Protein AF-A0A3D5K195-F1 (afdb_monomer_lite)

Secondary structure (DSSP, 8-state):
--SSSHHHHSTTHHHHHTSSTT-S----SSPPHHHHHHHHHHHHHHHTTT-HHHHHH-HHHHHHHHHHH--S-TTS--HHHHHHHHHHHHHHHHHHHHHHHHHHHHHHHHHHHHHHHHHHHHHHHHHHHHHHHHHHHHHHHHHHHHHHHHHHHHHHHHHHHHHHHHHHHHHHHHHHHHHHHHHHHHHHHHHHHHHHHHHHHHHHHHHHHHHHHH--HHHHHHHHHHHHHHHHHTT-

Radius of gyration: 77.36 Å; chains: 1; bounding box: 172×40×182 Å

pLDDT: mean 82.25, std 16.84, range [42.03, 98.12]

Foldseek 3Di:
DPPPPVVVVVVVVVVVVVVVPPPDPPPPVDQQLVNQLVVLLVVLCVVVVNDSVVSVVDPVSVVSSVVSVDDPDPPDDDVVCCVVVVVVVVVVVCVCVVPVVVVVVVVVVVVVVVVVVVVVVVVVVVVVVVVVVVVVVVVVVVVVVVVVVVVVVVVVVVVVVVVVVVVVVVVVVVVVVVVVVVVVVVVVVVVVVVVVVVVVVVVVVVVVVVVVVPPDPVVVVVVVVVVVVVVVVVVD

Structure (mmCIF, N/CA/C/O backbone):
data_AF-A0A3D5K195-F1
#
_entry.id   AF-A0A3D5K195-F1
#
loop_
_atom_site.group_PDB
_atom_site.id
_atom_site.type_symbol
_atom_site.label_atom_id
_atom_site.label_alt_id
_atom_site.label_comp_id
_atom_site.label_asym_id
_atom_site.label_entity_id
_atom_site.label_seq_id
_atom_site.pdbx_PDB_ins_code
_atom_site.Cartn_x
_atom_site.Cartn_y
_atom_site.Cartn_z
_atom_site.occupancy
_atom_site.B_iso_or_equiv
_atom_site.auth_seq_id
_atom_site.auth_comp_id
_atom_site.auth_asym_id
_atom_site.auth_atom_id
_atom_site.pdbx_PDB_model_num
ATOM 1 N N . MET A 1 1 ? 12.020 -25.314 -48.835 1.00 49.12 1 MET A N 1
ATOM 2 C CA . MET A 1 1 ? 12.845 -24.169 -48.367 1.00 49.12 1 MET A CA 1
ATOM 3 C C . MET A 1 1 ? 14.357 -24.435 -48.530 1.00 49.12 1 MET A C 1
ATOM 5 O O . MET A 1 1 ? 15.117 -24.244 -47.591 1.00 49.12 1 MET A O 1
ATOM 9 N N . ASN A 1 2 ? 14.835 -24.823 -49.726 1.00 52.31 2 ASN A N 1
ATOM 10 C CA . ASN A 1 2 ? 16.196 -25.379 -49.904 1.00 52.31 2 ASN A CA 1
ATOM 11 C C . ASN A 1 2 ? 17.255 -24.455 -50.554 1.00 52.31 2 ASN A C 1
ATOM 13 O O . ASN A 1 2 ? 18.342 -24.921 -50.871 1.00 52.31 2 ASN A O 1
ATOM 17 N N . ASN A 1 3 ? 17.010 -23.147 -50.704 1.00 55.41 3 ASN A N 1
ATOM 18 C CA . ASN A 1 3 ? 17.873 -22.267 -51.522 1.00 55.41 3 ASN A CA 1
ATOM 19 C C . ASN A 1 3 ? 18.793 -21.286 -50.764 1.00 55.41 3 ASN A C 1
ATOM 21 O O . ASN A 1 3 ? 19.388 -20.407 -51.385 1.00 55.41 3 ASN A O 1
ATOM 25 N N . ARG A 1 4 ? 18.949 -21.404 -49.436 1.00 58.66 4 ARG A N 1
ATOM 26 C CA . ARG A 1 4 ? 19.887 -20.546 -48.670 1.00 58.66 4 ARG A CA 1
ATOM 27 C C . ARG A 1 4 ? 21.258 -21.177 -48.400 1.00 58.66 4 ARG A C 1
ATOM 29 O O . ARG A 1 4 ? 22.210 -20.435 -48.191 1.00 58.66 4 ARG A O 1
ATOM 36 N N . ARG A 1 5 ? 21.394 -22.508 -48.458 1.00 55.69 5 ARG A N 1
ATOM 37 C CA . ARG A 1 5 ? 22.678 -23.195 -48.198 1.00 55.69 5 ARG A CA 1
ATOM 38 C C . ARG A 1 5 ? 23.622 -23.218 -49.406 1.00 55.69 5 ARG A C 1
ATOM 40 O O . ARG A 1 5 ? 24.830 -23.147 -49.224 1.00 55.69 5 ARG A O 1
ATOM 47 N N . THR A 1 6 ? 23.101 -23.205 -50.632 1.00 54.25 6 THR A N 1
ATOM 48 C CA . THR A 1 6 ? 23.921 -23.219 -51.860 1.00 54.25 6 THR A CA 1
ATOM 49 C C . THR A 1 6 ? 24.593 -21.877 -52.165 1.00 54.25 6 THR A C 1
ATOM 51 O O . THR A 1 6 ? 25.636 -21.854 -52.804 1.00 54.25 6 THR A O 1
ATOM 54 N N . ARG A 1 7 ? 24.081 -20.754 -51.643 1.00 53.03 7 ARG A N 1
ATOM 55 C CA . ARG A 1 7 ? 24.713 -19.427 -51.799 1.00 53.03 7 ARG A CA 1
ATOM 56 C C . ARG A 1 7 ? 25.878 -19.162 -50.838 1.00 53.03 7 ARG A C 1
ATOM 58 O O . ARG A 1 7 ? 26.667 -18.263 -51.100 1.00 53.03 7 ARG A O 1
ATOM 65 N N . LEU A 1 8 ? 26.010 -19.943 -49.764 1.00 53.31 8 LEU A N 1
ATOM 66 C CA . LEU A 1 8 ? 27.098 -19.811 -48.784 1.00 53.31 8 LEU A CA 1
ATOM 67 C C . LEU A 1 8 ? 28.343 -20.644 -49.137 1.00 53.31 8 LEU A C 1
ATOM 69 O O . LEU A 1 8 ? 29.420 -20.337 -48.642 1.00 53.31 8 LEU A O 1
ATOM 73 N N . LEU A 1 9 ? 28.223 -21.642 -50.022 1.00 52.22 9 LEU A N 1
ATOM 74 C CA . LEU A 1 9 ? 29.345 -22.500 -50.439 1.00 52.22 9 LEU A CA 1
ATOM 75 C C . LEU A 1 9 ? 30.030 -22.070 -51.746 1.00 52.22 9 LEU A C 1
ATOM 77 O O . LEU A 1 9 ? 31.145 -22.501 -52.009 1.00 52.22 9 LEU A O 1
ATOM 81 N N . VAL A 1 10 ? 29.412 -21.199 -52.551 1.00 52.81 10 VAL A N 1
ATOM 82 C CA . VAL A 1 10 ? 29.997 -20.735 -53.830 1.00 52.81 10 VAL A CA 1
ATOM 83 C C . VAL A 1 10 ? 30.892 -19.497 -53.645 1.00 52.81 10 VAL A C 1
ATOM 85 O O . VAL A 1 10 ? 31.771 -19.234 -54.461 1.00 52.81 10 VAL A O 1
ATOM 88 N N . ALA A 1 11 ? 30.730 -18.765 -52.539 1.00 52.53 11 ALA A N 1
ATOM 89 C CA . ALA A 1 11 ? 31.498 -17.554 -52.250 1.00 52.53 11 ALA A CA 1
ATOM 90 C C . ALA A 1 11 ? 33.007 -17.771 -51.965 1.00 52.53 11 ALA A C 1
ATOM 92 O O . ALA A 1 11 ? 33.788 -16.944 -52.432 1.00 52.53 11 ALA A O 1
ATOM 93 N N . PRO A 1 12 ? 33.474 -18.841 -51.279 1.00 50.84 12 PRO A N 1
ATOM 94 C CA . PRO A 1 12 ? 34.913 -19.053 -51.093 1.00 50.84 12 PRO A CA 1
ATOM 95 C C . PRO A 1 12 ? 35.592 -19.691 -52.318 1.00 50.84 12 PRO A C 1
ATOM 97 O O . PRO A 1 12 ? 36.802 -19.555 -52.477 1.00 50.84 12 PRO A O 1
ATOM 100 N N . LEU A 1 13 ? 34.838 -20.345 -53.215 1.00 50.09 13 LEU A N 1
ATOM 101 C CA . LEU A 1 13 ? 35.406 -21.023 -54.389 1.00 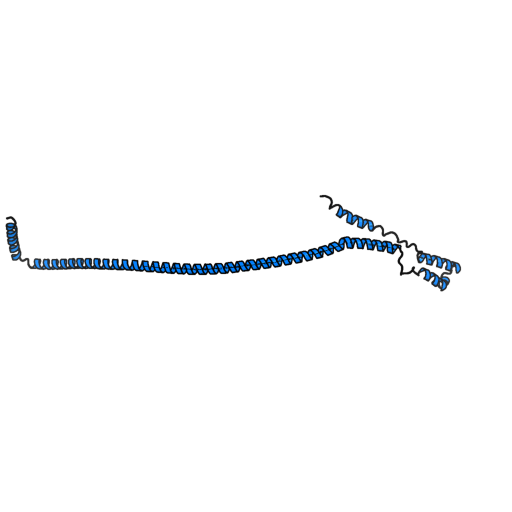50.09 13 LEU A CA 1
ATOM 102 C C . LEU A 1 13 ? 35.858 -20.028 -55.476 1.00 50.09 13 LEU A C 1
ATOM 104 O O . LEU A 1 13 ? 36.875 -20.243 -56.126 1.00 50.09 13 LEU A O 1
ATOM 108 N N . PHE A 1 14 ? 35.149 -18.905 -55.630 1.00 54.16 14 PHE A N 1
ATOM 109 C CA . PHE A 1 14 ? 35.529 -17.839 -56.568 1.00 54.16 14 PHE A CA 1
ATOM 110 C C . PHE A 1 14 ? 36.685 -16.958 -56.063 1.00 54.16 14 PHE A C 1
ATOM 112 O O . PHE A 1 14 ? 37.349 -16.312 -56.867 1.00 54.16 14 PHE A O 1
ATOM 119 N N . ALA A 1 15 ? 36.962 -16.958 -54.755 1.00 50.44 15 ALA A N 1
ATOM 120 C CA . ALA A 1 15 ? 38.092 -16.228 -54.178 1.00 50.44 15 ALA A CA 1
ATOM 121 C C . ALA A 1 15 ? 39.425 -16.997 -54.294 1.00 50.44 15 ALA A C 1
ATOM 123 O O . ALA A 1 15 ? 40.475 -16.374 -54.401 1.00 50.44 15 ALA A O 1
ATOM 124 N N . LEU A 1 16 ? 39.394 -18.337 -54.336 1.00 48.75 16 LEU A N 1
ATOM 125 C CA . LEU A 1 16 ? 40.594 -19.171 -54.515 1.00 48.75 16 LEU A CA 1
ATOM 126 C C . LEU A 1 16 ? 41.007 -19.351 -55.986 1.00 48.75 16 LEU A C 1
ATOM 128 O O . LEU A 1 16 ? 42.188 -19.532 -56.265 1.00 48.75 16 LEU A O 1
ATOM 132 N N . LEU A 1 17 ? 40.074 -19.240 -56.937 1.00 52.19 17 LEU A N 1
ATOM 133 C CA . LEU A 1 17 ? 40.371 -19.346 -58.376 1.00 52.19 17 LEU A CA 1
ATOM 134 C C . LEU A 1 17 ? 40.912 -18.040 -58.989 1.00 52.19 17 LEU A C 1
ATOM 136 O O . LEU A 1 17 ? 41.552 -18.076 -60.035 1.00 52.19 17 LEU A O 1
ATOM 140 N N . GLY A 1 18 ? 40.718 -16.898 -58.320 1.00 47.81 18 GLY A N 1
ATOM 141 C CA . GLY A 1 18 ? 41.290 -15.607 -58.725 1.00 47.81 18 GLY A CA 1
ATOM 142 C C . GLY A 1 18 ? 42.747 -15.389 -58.297 1.00 47.81 18 GLY A C 1
ATOM 143 O O . GLY A 1 18 ? 43.379 -14.457 -58.781 1.00 47.81 18 GLY A O 1
ATOM 144 N N . PHE A 1 19 ? 43.297 -16.238 -57.419 1.00 48.84 19 PHE A N 1
ATOM 145 C CA . PHE A 1 19 ? 44.651 -16.068 -56.870 1.00 48.84 19 PHE A CA 1
ATOM 146 C C . PHE A 1 19 ? 45.739 -16.848 -57.637 1.00 48.84 19 PHE A C 1
ATOM 148 O O . PHE A 1 19 ? 46.922 -16.692 -57.362 1.00 48.84 19 PHE A O 1
ATOM 155 N N . VAL A 1 20 ? 45.367 -17.665 -58.631 1.00 48.16 20 VAL A N 1
ATOM 156 C CA . VAL A 1 20 ? 46.323 -18.467 -59.431 1.00 48.16 20 VAL A CA 1
ATOM 157 C C . VAL A 1 20 ? 46.732 -17.765 -60.741 1.00 48.16 20 VAL A C 1
ATOM 159 O O . VAL A 1 20 ? 47.631 -18.222 -61.436 1.00 48.16 20 VAL A O 1
ATOM 162 N N . ALA A 1 21 ? 46.156 -16.601 -61.056 1.00 46.25 21 ALA A N 1
ATOM 163 C CA . ALA A 1 21 ? 46.472 -15.842 -62.272 1.00 46.25 21 ALA A CA 1
ATOM 164 C C . ALA A 1 21 ? 47.442 -14.658 -62.059 1.00 46.25 21 ALA A C 1
ATOM 166 O O . ALA A 1 21 ? 47.511 -13.777 -62.910 1.00 46.25 21 ALA A O 1
ATOM 167 N N . PHE A 1 22 ? 48.199 -14.625 -60.952 1.00 48.19 22 PHE A N 1
ATOM 168 C CA . PHE A 1 22 ? 49.243 -13.608 -60.709 1.00 48.19 22 PHE A CA 1
ATOM 169 C C . PHE A 1 22 ? 50.669 -14.192 -60.617 1.00 48.19 22 PHE A C 1
ATOM 171 O O . PHE A 1 22 ? 51.595 -13.536 -60.161 1.00 48.19 22 PHE A O 1
ATOM 178 N N . ALA A 1 23 ? 50.874 -15.425 -61.087 1.00 45.00 23 ALA A N 1
ATOM 179 C CA . ALA A 1 23 ? 52.208 -16.007 -61.271 1.00 45.00 23 ALA A CA 1
ATOM 180 C C . ALA A 1 23 ? 52.550 -16.184 -62.762 1.00 45.00 23 ALA A C 1
ATOM 182 O O . ALA A 1 23 ? 53.152 -17.176 -63.160 1.00 45.00 23 ALA A O 1
ATOM 183 N N . GLY A 1 24 ? 52.133 -15.232 -63.599 1.00 47.97 24 GLY A N 1
ATOM 184 C CA . GLY A 1 24 ? 52.801 -14.990 -64.875 1.00 47.97 24 GLY A CA 1
ATOM 185 C C . GLY A 1 24 ? 53.891 -13.952 -64.626 1.00 47.97 24 GLY A C 1
ATOM 186 O O . GLY A 1 24 ? 53.609 -12.992 -63.904 1.00 47.97 24 GLY A O 1
ATOM 187 N N . PRO A 1 25 ? 55.118 -14.105 -65.159 1.00 42.03 25 PRO A N 1
ATOM 188 C CA . PRO A 1 25 ? 56.052 -12.994 -65.138 1.00 42.03 25 PRO A CA 1
ATOM 189 C C . PRO A 1 25 ? 55.331 -11.823 -65.801 1.00 42.03 25 PRO A C 1
ATOM 191 O O . PRO A 1 25 ? 54.821 -11.958 -66.915 1.00 42.03 25 PRO A O 1
ATOM 194 N N . ALA A 1 26 ? 55.236 -10.698 -65.098 1.00 45.34 26 ALA A N 1
ATOM 195 C CA . ALA A 1 26 ? 54.981 -9.431 -65.747 1.00 45.34 26 ALA A CA 1
ATOM 196 C C . ALA A 1 26 ? 56.179 -9.204 -66.674 1.00 45.34 26 ALA A C 1
ATOM 198 O O . ALA A 1 26 ? 57.188 -8.626 -66.283 1.00 45.34 26 ALA A O 1
ATOM 199 N N . SER A 1 27 ? 56.123 -9.770 -67.878 1.00 43.38 27 SER A N 1
ATOM 200 C CA . SER A 1 27 ? 57.006 -9.395 -68.962 1.00 43.38 27 SER A CA 1
ATOM 201 C C . SER A 1 27 ? 56.564 -7.995 -69.355 1.00 43.38 27 SER A C 1
ATOM 203 O O . SER A 1 27 ? 55.705 -7.822 -70.220 1.00 43.38 27 SER A O 1
ATOM 205 N N . ALA A 1 28 ? 57.091 -7.006 -68.636 1.00 42.34 28 ALA A N 1
ATOM 206 C CA . ALA A 1 28 ? 57.185 -5.651 -69.130 1.00 42.34 28 ALA A CA 1
ATOM 207 C C . ALA A 1 28 ? 57.848 -5.760 -70.505 1.00 42.34 28 ALA A C 1
ATOM 209 O O . ALA A 1 28 ? 58.968 -6.250 -70.625 1.00 42.34 28 ALA A O 1
ATOM 210 N N . SER A 1 29 ? 57.119 -5.407 -71.558 1.00 44.88 29 SER A N 1
ATOM 211 C CA . SER A 1 29 ? 57.566 -5.511 -72.949 1.00 44.88 29 SER A CA 1
ATOM 212 C C . SER A 1 29 ? 58.551 -4.398 -73.332 1.00 44.88 29 SER A C 1
ATOM 214 O O . SER A 1 29 ? 58.580 -3.981 -74.485 1.00 44.88 29 SER A O 1
ATOM 216 N N . GLY A 1 30 ? 59.308 -3.882 -72.364 1.00 55.97 30 GLY A N 1
ATOM 217 C CA . GLY A 1 30 ? 60.434 -2.987 -72.592 1.00 55.97 30 GLY A CA 1
ATOM 218 C C . GLY A 1 30 ? 61.722 -3.799 -72.590 1.00 55.97 30 GLY A C 1
ATOM 219 O O . GLY A 1 30 ? 61.846 -4.754 -71.820 1.00 55.97 30 GLY A O 1
ATOM 220 N N . GLU A 1 31 ? 62.669 -3.447 -73.457 1.00 58.16 31 GLU A N 1
ATOM 221 C CA . GLU A 1 31 ? 64.026 -3.985 -73.387 1.00 58.16 31 GLU A CA 1
ATOM 222 C C . GLU A 1 31 ? 64.535 -3.833 -71.952 1.00 58.16 31 GLU A C 1
ATOM 224 O O . GLU A 1 31 ? 64.540 -2.742 -71.385 1.00 58.16 31 GLU A O 1
ATOM 229 N N . SER A 1 32 ? 64.881 -4.953 -71.315 1.00 64.44 32 SER A N 1
ATOM 230 C CA . SER A 1 32 ? 65.413 -4.911 -69.958 1.00 64.44 32 SER A CA 1
ATOM 231 C C . SER A 1 32 ? 66.696 -4.079 -69.952 1.00 64.44 32 SER A C 1
ATOM 233 O O . SER A 1 32 ? 67.495 -4.159 -70.884 1.00 64.44 32 SER A O 1
ATOM 235 N N . VAL A 1 33 ? 66.938 -3.327 -68.880 1.00 68.25 33 VAL A N 1
ATOM 236 C CA . VAL A 1 33 ? 68.176 -2.542 -68.721 1.00 68.25 33 VAL A CA 1
ATOM 237 C C . VAL A 1 33 ? 69.421 -3.411 -68.968 1.00 68.25 33 VAL A C 1
ATOM 239 O O . VAL A 1 33 ? 70.381 -2.974 -69.595 1.00 68.25 33 VAL A O 1
ATOM 242 N N . GLY A 1 34 ? 69.359 -4.689 -68.571 1.00 71.94 34 GLY A N 1
ATOM 243 C CA . GLY A 1 34 ? 70.412 -5.671 -68.827 1.00 71.94 34 GLY A CA 1
ATOM 244 C C . GLY A 1 34 ? 70.614 -6.030 -70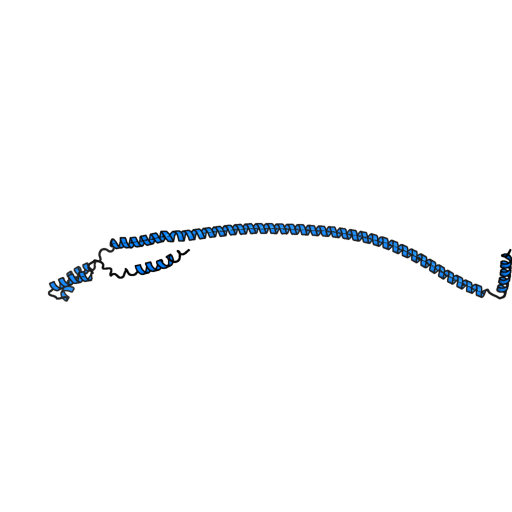.304 1.00 71.94 34 GLY A C 1
ATOM 245 O O . GLY A 1 34 ? 71.756 -6.217 -70.713 1.00 71.94 34 GLY A O 1
ATOM 246 N N . SER A 1 35 ? 69.552 -6.099 -71.118 1.00 75.19 35 SER A N 1
ATOM 247 C CA . SER A 1 35 ? 69.688 -6.334 -72.566 1.00 75.19 35 SER A CA 1
ATOM 248 C C . SER A 1 35 ? 70.206 -5.102 -73.312 1.00 75.19 35 SER A C 1
ATOM 250 O O . SER A 1 35 ? 71.024 -5.264 -74.211 1.00 75.19 35 SER A O 1
ATOM 252 N N . CYS A 1 36 ? 69.798 -3.893 -72.905 1.00 77.19 36 CYS A N 1
ATOM 253 C CA . CYS A 1 36 ? 70.311 -2.627 -73.454 1.00 77.19 36 CYS A CA 1
ATOM 254 C C . CYS A 1 36 ? 71.816 -2.468 -73.171 1.00 77.19 36 CYS A C 1
ATOM 256 O O . CYS A 1 36 ? 72.606 -2.258 -74.089 1.00 77.19 36 CYS A O 1
ATOM 258 N N . MET A 1 37 ? 72.235 -2.688 -71.917 1.00 77.38 37 MET A N 1
ATOM 259 C CA . MET A 1 37 ? 73.650 -2.660 -71.535 1.00 77.38 37 MET A CA 1
ATOM 260 C C . MET A 1 37 ? 74.489 -3.680 -72.297 1.00 77.38 37 MET A C 1
ATOM 262 O O . MET A 1 37 ? 75.561 -3.338 -72.777 1.00 77.38 37 MET A O 1
ATOM 266 N N . ALA A 1 38 ? 74.027 -4.931 -72.384 1.00 79.12 38 ALA A N 1
ATOM 267 C CA . ALA A 1 38 ? 74.800 -5.993 -73.017 1.00 79.12 38 ALA A CA 1
ATOM 268 C C . ALA A 1 38 ? 75.083 -5.694 -74.495 1.00 79.12 38 ALA A C 1
ATOM 270 O O . ALA A 1 38 ? 76.195 -5.938 -74.945 1.00 79.12 38 ALA A O 1
ATOM 271 N N . HIS A 1 39 ? 74.114 -5.125 -75.221 1.00 80.00 39 HIS A N 1
ATOM 272 C CA . HIS A 1 39 ? 74.290 -4.757 -76.626 1.00 80.00 39 HIS A CA 1
ATOM 273 C C . HIS A 1 39 ? 75.333 -3.644 -76.803 1.00 80.00 39 HIS A C 1
ATOM 275 O O . HIS A 1 39 ? 76.238 -3.768 -77.623 1.00 80.00 39 HIS A O 1
ATOM 281 N N . HIS A 1 40 ? 75.248 -2.577 -76.004 1.00 78.19 40 HIS A N 1
ATOM 282 C CA . HIS A 1 40 ? 76.182 -1.453 -76.108 1.00 78.19 40 HIS A CA 1
ATOM 283 C C . HIS A 1 40 ? 77.592 -1.784 -75.602 1.00 78.19 40 HIS A C 1
ATOM 285 O O . HIS A 1 40 ? 78.570 -1.276 -76.146 1.00 78.19 40 HIS A O 1
ATOM 291 N N . LEU A 1 41 ? 77.717 -2.653 -74.592 1.00 78.88 41 LEU A N 1
ATOM 292 C CA . LEU A 1 41 ? 79.024 -3.093 -74.103 1.00 78.88 41 LEU A CA 1
ATOM 293 C C . LEU A 1 41 ? 79.730 -4.005 -75.117 1.00 78.88 41 LEU A C 1
ATOM 295 O O . LEU A 1 41 ? 80.936 -3.879 -75.292 1.00 78.88 41 LEU A O 1
ATOM 299 N N . ASP A 1 42 ? 78.997 -4.910 -75.772 1.00 80.38 42 ASP A N 1
ATOM 300 C CA . ASP A 1 42 ? 79.546 -5.825 -76.784 1.00 80.38 42 ASP A CA 1
ATOM 301 C C . ASP A 1 42 ? 80.096 -5.045 -77.989 1.00 80.38 42 ASP A C 1
ATOM 303 O O . ASP A 1 42 ? 81.245 -5.237 -78.385 1.00 80.38 42 ASP A O 1
ATOM 307 N N . GLU A 1 43 ? 79.332 -4.062 -78.478 1.00 79.12 43 GLU A N 1
ATOM 308 C CA . GLU A 1 43 ? 79.744 -3.173 -79.571 1.00 79.12 43 GLU A CA 1
ATOM 309 C C . GLU A 1 43 ? 80.977 -2.323 -79.201 1.00 79.12 43 GLU A C 1
ATOM 311 O O . GLU A 1 43 ? 81.909 -2.180 -79.998 1.00 79.12 43 GLU A O 1
ATOM 316 N N . ALA A 1 44 ? 81.037 -1.805 -77.969 1.00 74.25 44 ALA A N 1
ATOM 317 C CA . ALA A 1 44 ? 82.175 -1.020 -77.492 1.00 74.25 44 ALA A CA 1
ATOM 318 C C . ALA A 1 44 ? 83.451 -1.868 -77.301 1.00 74.25 44 ALA A C 1
ATOM 320 O O . ALA A 1 44 ? 84.558 -1.407 -77.589 1.00 74.25 44 ALA A O 1
ATOM 321 N N . VAL A 1 45 ? 83.311 -3.119 -76.852 1.00 76.50 45 VAL A N 1
ATOM 322 C CA . VAL A 1 45 ? 84.432 -4.058 -76.675 1.00 76.50 45 VAL A CA 1
ATOM 323 C C . VAL A 1 45 ? 84.992 -4.512 -78.023 1.00 76.50 45 VAL A C 1
ATOM 325 O O . VAL A 1 45 ? 86.210 -4.646 -78.169 1.00 76.50 45 VAL A O 1
ATOM 328 N N . GLU A 1 46 ? 84.134 -4.713 -79.025 1.00 78.94 46 GLU A N 1
ATOM 329 C CA . GLU A 1 46 ? 84.566 -5.090 -80.373 1.00 78.94 46 GLU A CA 1
ATOM 330 C C . GLU A 1 46 ? 85.335 -3.948 -81.063 1.00 78.94 46 GLU A C 1
ATOM 332 O O . GLU A 1 46 ? 86.367 -4.188 -81.696 1.00 78.94 46 GLU A O 1
ATOM 337 N N . ALA A 1 47 ? 84.919 -2.693 -80.856 1.00 74.75 47 ALA A N 1
ATOM 338 C CA . ALA A 1 47 ? 85.610 -1.512 -81.381 1.00 74.75 47 ALA A CA 1
ATOM 339 C C . ALA A 1 47 ? 87.040 -1.332 -80.824 1.00 74.75 47 ALA A C 1
ATOM 341 O O . ALA A 1 47 ? 87.926 -0.868 -81.545 1.00 74.75 47 ALA A O 1
ATOM 342 N N . ASN A 1 48 ? 87.288 -1.751 -79.579 1.00 74.00 48 ASN A N 1
ATOM 343 C CA . ASN A 1 48 ? 88.588 -1.649 -78.904 1.00 74.00 48 ASN A CA 1
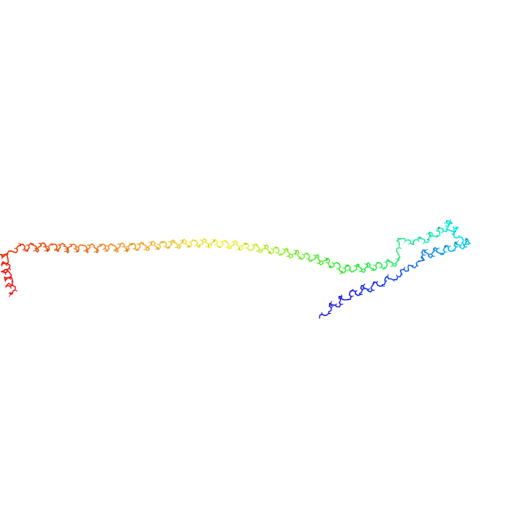ATOM 344 C C . ASN A 1 48 ? 89.398 -2.960 -78.924 1.00 74.00 48 ASN A C 1
ATOM 346 O O . ASN A 1 48 ? 90.213 -3.217 -78.038 1.00 74.00 48 ASN A O 1
ATOM 350 N N . ASN A 1 49 ? 89.206 -3.804 -79.948 1.00 74.88 49 ASN A N 1
ATOM 351 C CA . ASN A 1 49 ? 89.936 -5.070 -80.140 1.00 74.88 49 ASN A CA 1
ATOM 352 C C . ASN A 1 49 ? 89.872 -6.037 -78.937 1.00 74.88 49 ASN A C 1
ATOM 354 O O . ASN A 1 49 ? 90.782 -6.847 -78.738 1.00 74.88 49 ASN A O 1
ATOM 358 N N . GLY A 1 50 ? 88.802 -5.985 -78.144 1.00 71.44 50 GLY A N 1
ATOM 359 C CA . GLY A 1 50 ? 88.572 -6.898 -77.027 1.00 71.44 50 GLY A CA 1
ATOM 360 C C . GLY A 1 50 ? 89.192 -6.486 -75.687 1.00 71.44 50 GLY A C 1
ATOM 361 O O . GLY A 1 50 ? 89.116 -7.282 -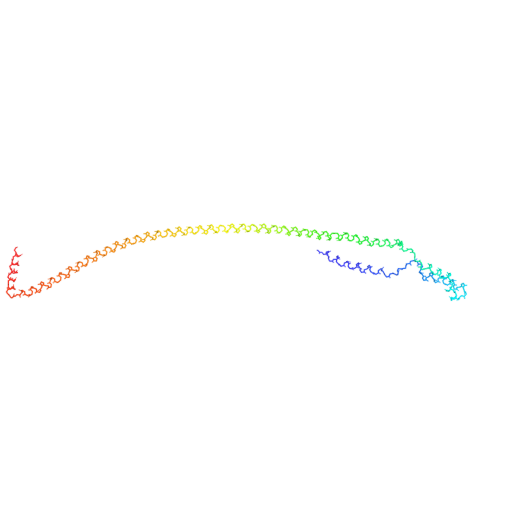74.747 1.00 71.44 50 GLY A O 1
ATOM 362 N N . ASP A 1 51 ? 89.785 -5.291 -75.558 1.00 74.00 51 ASP A N 1
ATOM 363 C CA . ASP A 1 51 ? 90.300 -4.819 -74.264 1.00 74.00 51 ASP A CA 1
ATOM 364 C C . ASP A 1 51 ? 89.204 -4.136 -73.426 1.00 74.00 51 ASP A C 1
ATOM 366 O O . ASP A 1 51 ? 88.851 -2.964 -73.591 1.00 74.00 51 ASP A O 1
ATOM 370 N N . LEU A 1 52 ? 88.632 -4.913 -72.505 1.00 76.62 52 LEU A N 1
ATOM 371 C CA . LEU A 1 52 ? 87.521 -4.489 -71.654 1.00 76.62 52 LEU A CA 1
ATOM 372 C C . LEU A 1 52 ? 87.931 -3.406 -70.642 1.00 76.62 52 LEU A C 1
ATOM 374 O O . LEU A 1 52 ? 87.079 -2.631 -70.213 1.00 76.62 52 LEU A O 1
ATOM 378 N N . HIS A 1 53 ? 89.206 -3.343 -70.239 1.00 73.19 53 HIS A N 1
ATOM 379 C CA . HIS A 1 53 ? 89.638 -2.387 -69.217 1.00 73.19 53 HIS A CA 1
ATOM 380 C C . HIS A 1 53 ? 89.648 -0.952 -69.757 1.00 73.19 53 HIS A C 1
ATOM 382 O O . HIS A 1 53 ? 89.113 -0.061 -69.105 1.00 73.19 53 HIS A O 1
ATOM 388 N N . GLU A 1 54 ? 90.153 -0.760 -70.978 1.00 71.62 54 GLU A N 1
ATOM 389 C CA . GLU A 1 54 ? 90.181 0.538 -71.667 1.00 71.62 54 GLU A CA 1
ATOM 390 C C . GLU A 1 54 ? 88.770 1.004 -72.060 1.00 71.62 54 GLU A C 1
ATOM 392 O O . GLU A 1 54 ? 88.423 2.173 -71.917 1.00 71.62 54 GLU A O 1
ATOM 397 N N . THR A 1 55 ? 87.907 0.059 -72.439 1.00 70.25 55 THR A N 1
ATOM 398 C CA . THR A 1 55 ? 86.514 0.332 -72.825 1.00 70.25 55 THR A CA 1
ATOM 399 C C . THR A 1 55 ? 85.654 0.835 -71.657 1.00 70.25 55 THR A C 1
ATOM 401 O O . THR A 1 55 ? 84.745 1.635 -71.855 1.00 70.25 55 THR A O 1
ATOM 404 N N . LEU A 1 56 ? 85.925 0.387 -70.426 1.00 68.75 56 LEU A N 1
ATOM 405 C CA . LEU A 1 56 ? 85.177 0.811 -69.233 1.00 68.75 56 LEU A CA 1
ATOM 406 C C . LEU A 1 56 ? 85.656 2.153 -68.653 1.00 68.75 56 LEU A C 1
ATOM 408 O O . LEU A 1 56 ? 84.935 2.766 -67.858 1.00 68.75 56 LEU A O 1
ATOM 412 N N . GLU A 1 57 ? 86.861 2.590 -69.025 1.00 69.75 57 GLU A N 1
ATOM 413 C CA . GLU A 1 57 ? 87.461 3.858 -68.594 1.00 69.75 57 GLU A CA 1
ATOM 414 C C . GLU A 1 57 ? 87.174 5.008 -69.581 1.00 69.75 57 GLU A C 1
ATOM 416 O O . GLU A 1 57 ? 87.367 6.178 -69.246 1.00 69.75 57 GLU A O 1
ATOM 421 N N . ASP A 1 58 ? 86.627 4.698 -70.763 1.00 70.94 58 ASP A N 1
ATOM 422 C CA . ASP A 1 58 ? 86.115 5.690 -71.707 1.00 70.94 58 ASP A CA 1
ATOM 423 C C . ASP A 1 58 ? 84.799 6.311 -71.197 1.00 70.94 58 ASP A C 1
ATOM 425 O O . ASP A 1 58 ? 83.762 5.653 -71.060 1.00 70.94 58 ASP A O 1
ATOM 429 N N . HIS A 1 59 ? 84.836 7.619 -70.937 1.00 67.56 59 HIS A N 1
ATOM 430 C CA . HIS A 1 59 ? 83.686 8.400 -70.483 1.00 67.56 59 HIS A CA 1
ATOM 431 C C . HIS A 1 59 ? 82.486 8.324 -71.439 1.00 67.56 59 HIS A C 1
ATOM 433 O O . HIS A 1 59 ? 81.349 8.443 -70.988 1.00 67.56 59 HIS A O 1
ATOM 439 N N . HIS A 1 60 ? 82.704 8.085 -72.737 1.00 71.25 60 HIS A N 1
ATOM 440 C CA . HIS A 1 60 ? 81.601 8.006 -73.695 1.00 71.25 60 HIS A CA 1
ATOM 441 C C . HIS A 1 60 ? 80.769 6.725 -73.534 1.00 71.25 60 HIS A C 1
ATOM 443 O O . HIS A 1 60 ? 79.551 6.746 -73.708 1.00 71.25 60 HIS A O 1
ATOM 449 N N . VAL A 1 61 ? 81.414 5.622 -73.140 1.00 69.56 61 VAL A N 1
ATOM 450 C CA . VAL A 1 61 ? 80.751 4.334 -72.890 1.00 69.56 61 VAL A CA 1
ATOM 451 C C . VAL A 1 61 ? 79.939 4.388 -71.593 1.00 69.56 61 VAL A C 1
ATOM 453 O O . VAL A 1 61 ? 78.853 3.811 -71.527 1.00 69.56 61 VAL A O 1
ATOM 456 N N . GLN A 1 62 ? 80.412 5.124 -70.581 1.00 73.00 62 GLN A N 1
ATOM 457 C CA . GLN A 1 62 ? 79.644 5.369 -69.353 1.00 73.00 62 GLN A CA 1
ATOM 458 C C . GLN A 1 62 ? 78.354 6.162 -69.616 1.00 73.00 62 GLN A C 1
ATOM 460 O O . GLN A 1 62 ? 77.307 5.767 -69.102 1.00 73.00 62 GLN A O 1
ATOM 465 N N . ASP A 1 63 ? 78.397 7.199 -70.460 1.00 75.19 63 ASP A N 1
ATOM 466 C CA . ASP A 1 63 ? 77.216 8.009 -70.805 1.00 75.19 63 ASP A CA 1
ATOM 467 C C . ASP A 1 63 ? 76.144 7.204 -71.571 1.00 75.19 63 ASP A C 1
ATOM 469 O O . ASP A 1 63 ? 74.943 7.399 -71.369 1.00 75.19 63 ASP A O 1
ATOM 473 N N . GLU A 1 64 ? 76.548 6.294 -72.466 1.00 70.56 64 GLU A N 1
ATOM 474 C CA . GLU A 1 64 ? 75.612 5.408 -73.181 1.00 70.56 64 GLU A CA 1
ATOM 475 C C . GLU A 1 64 ? 74.983 4.367 -72.243 1.00 70.56 64 GLU A C 1
ATOM 477 O O . GLU A 1 64 ? 73.784 4.093 -72.325 1.00 70.56 64 GLU A O 1
ATOM 482 N N . LEU A 1 65 ? 75.760 3.839 -71.292 1.00 72.19 65 LEU A N 1
ATOM 483 C CA . LEU A 1 65 ? 75.246 2.953 -70.248 1.00 72.19 65 LEU A CA 1
ATOM 484 C C . LEU A 1 65 ? 74.219 3.661 -69.357 1.00 72.19 65 LEU A C 1
ATOM 486 O O . LEU A 1 65 ? 73.203 3.058 -69.014 1.00 72.19 65 LEU A O 1
ATOM 490 N N . GLU A 1 66 ? 74.450 4.932 -69.016 1.00 73.31 66 GLU A N 1
ATOM 491 C CA . GLU A 1 66 ? 73.555 5.738 -68.177 1.00 73.31 66 GLU A CA 1
ATOM 492 C C . GLU A 1 66 ? 72.167 5.920 -68.813 1.00 73.31 66 GLU A C 1
ATOM 494 O O . GLU A 1 66 ? 71.150 5.786 -68.130 1.00 73.31 66 GLU A O 1
ATOM 499 N N . LYS A 1 67 ? 72.090 6.083 -70.141 1.00 72.25 67 LYS A N 1
ATOM 500 C CA . LYS A 1 67 ? 70.814 6.191 -70.877 1.00 72.25 67 LYS A CA 1
ATOM 501 C C . LYS A 1 67 ? 69.956 4.926 -70.798 1.00 72.25 67 LYS A C 1
ATOM 503 O O . LYS A 1 67 ? 68.732 5.032 -70.828 1.00 72.25 67 LYS A O 1
ATOM 508 N N . CYS A 1 68 ? 70.561 3.744 -70.649 1.00 69.94 68 CYS A N 1
ATOM 509 C CA . CYS A 1 68 ? 69.818 2.498 -70.431 1.00 69.94 68 CYS A CA 1
ATOM 510 C C . CYS A 1 68 ? 69.155 2.438 -69.038 1.00 69.94 68 CYS A C 1
ATOM 512 O O . CYS A 1 68 ? 68.225 1.654 -68.846 1.00 69.94 68 CYS A O 1
ATOM 514 N N . PHE A 1 69 ? 69.616 3.233 -68.063 1.00 64.94 69 PHE A N 1
ATOM 515 C CA . PHE A 1 69 ? 69.049 3.293 -66.708 1.00 64.94 69 PHE A CA 1
ATOM 516 C C . PHE A 1 69 ? 67.955 4.358 -66.543 1.00 64.94 69 PHE A C 1
ATOM 518 O O . PHE A 1 69 ? 67.268 4.366 -65.517 1.00 64.94 69 PHE A O 1
ATOM 525 N N . GLU A 1 70 ? 67.754 5.228 -67.534 1.00 67.19 70 GLU A N 1
ATOM 526 C CA . GLU A 1 70 ? 66.712 6.252 -67.501 1.00 67.19 70 GLU A CA 1
ATOM 527 C C . GLU A 1 70 ? 65.335 5.599 -67.726 1.00 67.19 70 GLU A C 1
ATOM 529 O O . GLU A 1 70 ? 64.933 5.268 -68.844 1.00 67.19 70 GLU A O 1
ATOM 534 N N . ALA A 1 71 ? 64.594 5.365 -66.639 1.00 59.03 71 ALA A N 1
ATOM 535 C CA . ALA A 1 71 ? 63.248 4.807 -66.714 1.00 59.03 71 ALA A CA 1
ATOM 536 C C . ALA A 1 71 ? 62.297 5.773 -67.457 1.00 59.03 71 ALA A C 1
ATOM 538 O O . ALA A 1 71 ? 62.288 6.970 -67.148 1.00 59.03 71 ALA A O 1
ATOM 539 N N . PRO A 1 72 ? 61.439 5.290 -68.379 1.00 61.19 72 PRO A N 1
ATOM 540 C CA . PRO A 1 72 ? 60.457 6.138 -69.049 1.00 61.19 72 PRO A CA 1
ATOM 541 C C . PRO A 1 72 ? 59.563 6.869 -68.032 1.00 61.19 72 PRO A C 1
ATOM 543 O O . PRO A 1 72 ? 58.834 6.247 -67.268 1.00 61.19 72 PRO A O 1
ATOM 546 N N . SER A 1 73 ? 59.668 8.202 -68.013 1.00 63.28 73 SER A N 1
ATOM 547 C CA . SER A 1 73 ? 58.868 9.210 -67.287 1.00 63.28 73 SER A CA 1
ATOM 548 C C . SER A 1 73 ? 57.953 8.729 -66.122 1.00 63.28 73 SER A C 1
ATOM 550 O O . SER A 1 73 ? 56.848 8.245 -66.374 1.00 63.28 73 SER A O 1
ATOM 552 N N . PRO A 1 74 ? 58.281 9.040 -64.849 1.00 63.94 74 PRO A N 1
ATOM 553 C CA . PRO A 1 74 ? 57.530 8.664 -63.629 1.00 63.94 74 PRO A CA 1
ATOM 554 C C . PRO A 1 74 ? 56.124 9.266 -63.438 1.00 63.94 74 PRO A C 1
ATOM 556 O O . PRO A 1 74 ? 55.509 9.090 -62.387 1.00 63.94 74 PRO A O 1
ATOM 559 N N . ILE A 1 75 ? 55.639 10.062 -64.392 1.00 63.84 75 ILE A N 1
ATOM 560 C CA . ILE A 1 75 ? 54.509 10.986 -64.195 1.00 63.84 75 ILE A CA 1
ATOM 561 C C . ILE A 1 75 ? 53.253 10.540 -64.956 1.00 63.84 75 ILE A C 1
ATOM 563 O O . ILE A 1 75 ? 52.150 10.981 -64.634 1.00 63.84 75 ILE A O 1
ATOM 567 N N . LEU A 1 76 ? 53.402 9.665 -65.956 1.00 63.09 76 LEU A N 1
ATOM 568 C CA . LEU A 1 76 ? 52.300 9.171 -66.779 1.00 63.09 76 LEU A CA 1
ATOM 569 C C . LEU A 1 76 ? 52.307 7.639 -66.763 1.00 63.09 76 LEU A C 1
ATOM 571 O O . LEU A 1 76 ? 53.110 7.038 -67.474 1.00 63.09 76 LEU A O 1
ATOM 575 N N . PRO A 1 77 ? 51.441 7.005 -65.951 1.00 70.06 77 PRO A N 1
ATOM 576 C CA . PRO A 1 77 ? 51.336 5.555 -65.932 1.00 70.06 77 PRO A CA 1
ATOM 577 C C . PRO A 1 77 ? 50.833 5.043 -67.279 1.00 70.06 77 PRO A C 1
ATOM 579 O O . PRO A 1 77 ? 50.094 5.720 -68.004 1.00 70.06 77 PRO A O 1
ATOM 582 N N . GLU A 1 78 ? 51.210 3.813 -67.591 1.00 70.94 78 GLU A N 1
ATOM 583 C CA . GLU A 1 78 ? 50.789 3.135 -68.806 1.00 70.94 78 GLU A CA 1
ATOM 584 C C . GLU A 1 78 ? 49.256 3.069 -68.848 1.00 70.94 78 GLU A C 1
ATOM 586 O O . GLU A 1 78 ? 48.604 2.749 -67.850 1.00 70.94 78 GLU A O 1
ATOM 591 N N . LEU A 1 79 ? 48.646 3.361 -70.004 1.00 77.56 79 LEU A N 1
ATOM 592 C CA . LEU A 1 79 ? 47.180 3.397 -70.141 1.00 77.56 79 LEU A CA 1
ATOM 593 C C . LEU A 1 79 ? 46.511 2.094 -69.662 1.00 77.56 79 LEU A C 1
ATOM 595 O O . LEU A 1 79 ? 45.381 2.115 -69.174 1.00 77.56 79 LEU A O 1
ATOM 599 N N . ASN A 1 80 ? 47.229 0.973 -69.736 1.00 79.31 80 ASN A N 1
ATOM 600 C CA . ASN A 1 80 ? 46.786 -0.321 -69.231 1.00 79.31 80 ASN A CA 1
ATOM 601 C C . ASN A 1 80 ? 46.608 -0.336 -67.704 1.00 79.31 80 ASN A C 1
ATOM 603 O O . ASN A 1 80 ? 45.597 -0.848 -67.222 1.00 79.31 80 ASN A O 1
ATOM 607 N N . GLU A 1 81 ? 47.529 0.248 -66.937 1.00 81.06 81 GLU A N 1
ATOM 608 C CA . GLU A 1 81 ? 47.429 0.302 -65.473 1.00 81.06 81 GLU A CA 1
ATOM 609 C C . GLU A 1 81 ? 46.258 1.174 -65.023 1.00 81.06 81 GLU A C 1
ATOM 611 O O . GLU A 1 81 ? 45.537 0.821 -64.090 1.00 81.06 81 GLU A O 1
ATOM 616 N N . VAL A 1 82 ? 46.000 2.277 -65.732 1.00 86.25 82 VAL A N 1
ATOM 617 C CA . VAL A 1 82 ? 44.856 3.156 -65.456 1.00 86.25 82 VAL A CA 1
ATOM 618 C C . VAL A 1 82 ? 43.531 2.441 -65.727 1.00 86.25 82 VAL A C 1
ATOM 620 O O . VAL A 1 82 ? 42.594 2.564 -64.935 1.00 86.25 82 VAL A O 1
ATOM 623 N N . ILE A 1 83 ? 43.440 1.656 -66.805 1.00 88.44 83 ILE A N 1
ATOM 624 C CA . ILE A 1 83 ? 42.234 0.885 -67.134 1.00 88.44 83 ILE A CA 1
ATOM 625 C C . ILE A 1 83 ? 41.999 -0.217 -66.094 1.00 88.44 83 ILE A C 1
ATOM 627 O O . ILE A 1 83 ? 40.903 -0.309 -65.534 1.00 88.44 83 ILE A O 1
ATOM 631 N N . TRP A 1 84 ? 43.013 -1.033 -65.789 1.00 87.62 84 TRP A N 1
ATOM 632 C CA . TRP A 1 84 ? 42.875 -2.135 -64.833 1.00 87.62 84 TRP A CA 1
ATOM 633 C C . TRP A 1 84 ? 42.691 -1.634 -63.396 1.00 87.62 84 TRP A C 1
ATOM 635 O O . TRP A 1 84 ? 41.749 -2.061 -62.723 1.00 87.62 84 TRP A O 1
ATOM 645 N N . GLY A 1 85 ? 43.498 -0.675 -62.942 1.00 89.31 85 GLY A N 1
ATOM 646 C CA . GLY A 1 85 ? 43.375 -0.053 -61.621 1.00 89.31 85 GLY A CA 1
ATOM 647 C C . GLY A 1 85 ? 42.057 0.706 -61.451 1.00 89.31 85 GLY A C 1
ATOM 648 O O . GLY A 1 85 ? 41.364 0.534 -60.445 1.00 89.31 85 GLY A O 1
ATOM 649 N N . GLY A 1 86 ? 41.647 1.465 -62.470 1.00 91.94 86 GLY A N 1
ATOM 650 C CA . GLY A 1 86 ? 40.350 2.137 -62.508 1.00 91.94 86 GLY A CA 1
ATOM 651 C C . GLY A 1 86 ? 39.183 1.152 -62.457 1.00 91.94 86 GLY A C 1
ATOM 652 O O . GLY A 1 86 ? 38.229 1.373 -61.712 1.00 91.94 86 GLY A O 1
ATOM 653 N N . SER A 1 87 ? 39.270 0.027 -63.177 1.00 91.25 87 SER A N 1
ATOM 654 C CA . SER A 1 87 ? 38.241 -1.020 -63.146 1.00 91.25 87 SER A CA 1
ATOM 655 C C . SER A 1 87 ? 38.122 -1.682 -61.767 1.00 91.25 87 SER A C 1
ATOM 657 O O . SER A 1 87 ? 37.011 -1.843 -61.260 1.00 91.25 87 SER A O 1
ATOM 659 N N . ALA A 1 88 ? 39.246 -1.988 -61.110 1.00 90.75 88 ALA A N 1
ATOM 660 C CA . ALA A 1 88 ? 39.267 -2.544 -59.761 1.00 90.75 88 ALA A CA 1
ATOM 661 C C . ALA A 1 88 ? 38.687 -1.555 -58.736 1.00 90.75 88 ALA A C 1
ATOM 663 O O . ALA A 1 88 ? 37.864 -1.940 -57.900 1.00 90.75 88 ALA A O 1
ATOM 664 N N . PHE A 1 89 ? 39.044 -0.269 -58.846 1.00 93.69 89 PHE A N 1
ATOM 665 C CA . PHE A 1 89 ? 38.469 0.796 -58.026 1.00 93.69 89 PHE A CA 1
ATOM 666 C C . PHE A 1 89 ? 36.956 0.922 -58.236 1.00 93.69 89 PHE A C 1
ATOM 668 O O . PHE A 1 89 ? 36.213 0.985 -57.261 1.00 93.69 89 PHE A O 1
ATOM 675 N N . LEU A 1 90 ? 36.475 0.892 -59.483 1.00 94.88 90 LEU A N 1
ATOM 676 C CA . LEU A 1 90 ? 35.045 0.958 -59.804 1.00 94.88 90 LEU A CA 1
ATOM 677 C C . LEU A 1 90 ? 34.269 -0.231 -59.232 1.00 94.88 90 LEU A C 1
ATOM 679 O O . LEU A 1 90 ? 33.200 -0.044 -58.650 1.00 94.88 90 LEU A O 1
ATOM 683 N N . ILE A 1 91 ? 34.808 -1.446 -59.351 1.00 93.88 91 ILE A N 1
ATOM 684 C CA . ILE A 1 91 ? 34.195 -2.653 -58.784 1.00 93.88 91 ILE A CA 1
ATOM 685 C C . ILE A 1 91 ? 34.099 -2.530 -57.258 1.00 93.88 91 ILE A C 1
ATOM 687 O O . ILE A 1 91 ? 33.025 -2.749 -56.687 1.00 93.88 91 ILE A O 1
ATOM 691 N N . LEU A 1 92 ? 35.186 -2.129 -56.591 1.00 92.50 92 LEU A N 1
ATOM 692 C CA . LEU A 1 92 ? 35.199 -1.900 -55.146 1.00 92.50 92 LEU A CA 1
ATOM 693 C C . LEU A 1 92 ? 34.219 -0.790 -54.739 1.00 92.50 92 LEU A C 1
ATOM 695 O O . LEU A 1 92 ? 33.459 -0.960 -53.785 1.00 92.50 92 LEU A O 1
ATOM 699 N N . PHE A 1 93 ? 34.191 0.317 -55.481 1.00 93.94 93 PHE A N 1
ATOM 700 C CA . PHE A 1 93 ? 33.309 1.453 -55.238 1.00 93.94 93 PHE A CA 1
ATOM 701 C C . PHE A 1 93 ? 31.837 1.046 -55.336 1.00 93.94 93 PHE A C 1
ATOM 703 O O . PHE A 1 93 ? 31.054 1.323 -54.426 1.00 93.94 93 PHE A O 1
ATOM 710 N N . VAL A 1 94 ? 31.456 0.309 -56.384 1.00 93.50 94 VAL A N 1
ATOM 711 C CA . VAL A 1 94 ? 30.088 -0.200 -56.548 1.00 93.50 94 VAL A CA 1
ATOM 712 C C . VAL A 1 94 ? 29.720 -1.153 -55.412 1.00 93.50 94 VAL A C 1
ATOM 714 O O . VAL A 1 94 ? 28.613 -1.063 -54.879 1.00 93.50 94 VAL A O 1
ATOM 717 N N . LEU A 1 95 ? 30.628 -2.037 -54.987 1.00 91.25 95 LEU A N 1
ATOM 718 C CA . LEU A 1 95 ? 30.388 -2.917 -53.840 1.00 91.25 95 LEU A CA 1
ATOM 719 C C . LEU A 1 95 ? 30.214 -2.132 -52.532 1.00 91.25 95 LEU A C 1
ATOM 721 O O . LEU A 1 95 ? 29.304 -2.437 -51.754 1.00 91.25 95 LEU A O 1
ATOM 725 N N . MET A 1 96 ? 31.027 -1.099 -52.304 1.00 92.12 96 MET A N 1
ATOM 726 C CA . MET A 1 96 ? 30.939 -0.243 -51.121 1.00 92.12 96 MET A CA 1
ATOM 727 C C . MET A 1 96 ? 29.643 0.572 -51.107 1.00 92.12 96 MET A C 1
ATOM 729 O O . MET A 1 96 ? 28.977 0.645 -50.077 1.00 92.12 96 MET A O 1
ATOM 733 N N . VAL A 1 97 ? 29.227 1.135 -52.241 1.00 91.88 97 VAL A N 1
ATOM 734 C CA . VAL A 1 97 ? 27.959 1.870 -52.334 1.00 91.88 97 VAL A CA 1
ATOM 735 C C . VAL A 1 97 ? 26.774 0.927 -52.154 1.00 91.88 97 VAL A C 1
ATOM 737 O O . VAL A 1 97 ? 25.866 1.200 -51.370 1.00 91.88 97 VAL A O 1
ATOM 740 N N . LYS A 1 98 ? 26.802 -0.236 -52.811 1.00 91.44 98 LYS A N 1
ATOM 741 C CA . LYS A 1 98 ? 25.703 -1.205 -52.759 1.00 91.44 98 LYS A CA 1
ATOM 742 C C . LYS A 1 98 ? 25.535 -1.845 -51.380 1.00 91.44 98 LYS A C 1
ATOM 744 O O . LYS A 1 98 ? 24.411 -2.199 -51.034 1.00 91.44 98 LYS A O 1
ATOM 749 N N . LYS A 1 99 ? 26.612 -2.037 -50.608 1.00 90.31 99 LYS A N 1
ATOM 750 C CA . LYS A 1 99 ? 26.568 -2.757 -49.320 1.00 90.31 99 LYS A CA 1
ATOM 751 C C . LYS A 1 99 ? 26.901 -1.901 -48.095 1.00 90.31 99 LYS A C 1
ATOM 753 O O . LYS A 1 99 ? 26.297 -2.109 -47.048 1.00 90.31 99 LYS A O 1
ATOM 758 N N . GLY A 1 100 ? 27.816 -0.945 -48.211 1.00 91.69 100 GLY A N 1
ATOM 759 C CA . GLY A 1 100 ? 28.249 -0.071 -47.116 1.00 91.69 100 GLY A CA 1
ATOM 760 C C . GLY A 1 100 ? 27.200 0.970 -46.729 1.00 91.69 100 GLY A C 1
ATOM 761 O O . GLY A 1 100 ? 26.806 1.031 -45.567 1.00 91.69 100 GLY A O 1
ATOM 762 N N . PHE A 1 101 ? 26.670 1.728 -47.695 1.00 92.12 101 PHE A N 1
ATOM 763 C CA . PHE A 1 101 ? 25.628 2.731 -47.426 1.00 92.12 101 PHE A CA 1
ATOM 764 C C . PHE A 1 101 ? 24.373 2.165 -46.742 1.00 92.12 101 PHE A C 1
ATOM 766 O O . PHE A 1 101 ? 23.956 2.741 -45.734 1.00 92.12 101 PHE A O 1
ATOM 773 N N . PRO A 1 102 ? 23.765 1.050 -47.205 1.00 92.88 102 PRO A N 1
ATOM 774 C CA . PRO A 1 102 ? 22.592 0.514 -46.520 1.00 92.88 102 PRO A CA 1
ATOM 775 C C . PRO A 1 102 ? 22.912 -0.014 -45.116 1.00 92.88 102 PRO A C 1
ATOM 777 O O . PRO A 1 102 ? 22.063 0.092 -44.237 1.00 92.88 102 PRO A O 1
ATOM 780 N N . ALA A 1 103 ? 24.122 -0.532 -44.870 1.00 91.94 103 ALA A N 1
ATOM 781 C CA . ALA A 1 103 ? 24.521 -0.993 -43.540 1.00 91.94 103 ALA A CA 1
ATOM 782 C C . ALA A 1 103 ? 24.657 0.169 -42.540 1.00 91.94 103 ALA A C 1
ATOM 784 O O . ALA A 1 103 ? 24.162 0.074 -41.418 1.00 91.94 103 ALA A O 1
ATOM 785 N N . VAL A 1 104 ? 25.272 1.281 -42.956 1.00 93.12 104 VAL A N 1
ATOM 786 C CA . VAL A 1 104 ? 25.407 2.482 -42.114 1.00 93.12 104 VAL A CA 1
ATOM 787 C C . VAL A 1 104 ? 24.044 3.115 -41.853 1.00 93.12 104 VAL A C 1
ATOM 789 O O . VAL A 1 104 ? 23.713 3.393 -40.701 1.00 93.12 104 VAL A O 1
ATOM 792 N N . LYS A 1 105 ? 23.223 3.279 -42.898 1.00 93.62 105 LYS A N 1
ATOM 793 C CA . LYS A 1 105 ? 21.870 3.823 -42.753 1.00 93.62 105 LYS A CA 1
ATOM 794 C C . LYS A 1 105 ? 21.021 2.964 -41.814 1.00 93.62 105 LYS A C 1
ATOM 796 O O . LYS A 1 105 ? 20.443 3.496 -40.877 1.00 93.62 105 LYS A O 1
ATOM 801 N N . GLY A 1 106 ? 21.034 1.641 -41.991 1.00 95.19 106 GLY A N 1
ATOM 802 C CA . GLY A 1 106 ? 20.314 0.721 -41.110 1.00 95.19 106 GLY A CA 1
ATOM 803 C C . GLY A 1 106 ? 20.759 0.811 -39.647 1.00 95.19 106 GLY A C 1
ATOM 804 O O . GLY A 1 106 ? 19.921 0.758 -38.753 1.00 95.19 106 GLY A O 1
ATOM 805 N N . ALA A 1 107 ? 22.055 1.007 -39.380 1.00 94.12 107 ALA A N 1
ATOM 806 C CA . ALA A 1 107 ? 22.555 1.195 -38.019 1.00 94.12 107 ALA A CA 1
ATOM 807 C C . ALA A 1 107 ? 22.104 2.530 -37.396 1.00 94.12 107 ALA A C 1
ATOM 809 O O . ALA A 1 107 ? 21.799 2.574 -36.203 1.00 94.12 107 ALA A O 1
ATOM 810 N N . MET A 1 108 ? 22.052 3.611 -38.181 1.00 95.19 108 MET A N 1
ATOM 811 C CA . MET A 1 108 ? 21.544 4.907 -37.716 1.00 95.19 108 MET A CA 1
ATOM 812 C C . MET A 1 108 ? 20.037 4.861 -37.464 1.00 95.19 108 MET A C 1
ATOM 814 O O . MET A 1 108 ? 19.596 5.306 -36.407 1.00 95.19 108 MET A O 1
ATOM 818 N N . ASP A 1 109 ? 19.275 4.264 -38.381 1.00 96.31 109 ASP A N 1
ATOM 819 C CA . ASP A 1 109 ? 17.828 4.095 -38.246 1.00 96.31 109 ASP A CA 1
ATOM 820 C C . ASP A 1 109 ? 17.500 3.230 -37.020 1.00 96.31 109 ASP A C 1
ATOM 822 O O . ASP A 1 109 ? 16.671 3.618 -36.204 1.00 96.31 109 ASP A O 1
ATOM 826 N N . ALA A 1 110 ? 18.222 2.122 -36.807 1.00 96.31 110 ALA A N 1
ATOM 827 C CA . ALA A 1 110 ? 18.052 1.276 -35.624 1.00 96.31 110 ALA A CA 1
ATOM 828 C C . ALA A 1 110 ? 18.360 2.015 -34.310 1.00 96.31 110 ALA A C 1
ATOM 830 O O . ALA A 1 110 ? 17.667 1.820 -33.313 1.00 96.31 110 ALA A O 1
ATOM 831 N N . ARG A 1 111 ? 19.386 2.877 -34.290 1.00 96.50 111 ARG A N 1
ATOM 832 C CA . ARG A 1 111 ? 19.676 3.725 -33.121 1.00 96.50 111 ARG A CA 1
ATOM 833 C C . ARG A 1 111 ? 18.578 4.756 -32.889 1.00 96.50 111 ARG A C 1
ATOM 835 O O . ARG A 1 111 ? 18.169 4.938 -31.749 1.00 96.50 111 ARG A O 1
ATOM 842 N N . ALA A 1 112 ? 18.115 5.419 -33.946 1.00 96.38 112 ALA A N 1
ATOM 843 C CA . ALA A 1 112 ? 17.053 6.411 -33.851 1.00 96.38 112 ALA A CA 1
ATOM 844 C C . ALA A 1 112 ? 15.745 5.778 -33.359 1.00 96.38 112 ALA A C 1
ATOM 846 O O . ALA A 1 112 ? 15.088 6.344 -32.494 1.00 96.38 112 ALA A O 1
ATOM 847 N N . GLU A 1 113 ? 15.403 4.593 -33.863 1.00 97.38 113 GLU A N 1
ATOM 848 C CA . GLU A 1 113 ? 14.229 3.838 -33.428 1.00 97.38 113 GLU A CA 1
ATOM 849 C C . GLU A 1 113 ? 14.331 3.423 -31.964 1.00 97.38 113 GLU A C 1
ATOM 851 O O . GLU A 1 113 ? 13.402 3.653 -31.199 1.00 97.38 113 GLU A O 1
ATOM 856 N N . LYS A 1 114 ? 15.490 2.907 -31.541 1.00 97.25 114 LYS A N 1
ATOM 857 C CA . LYS A 1 114 ? 15.718 2.558 -30.138 1.00 97.25 114 LYS A CA 1
ATOM 858 C C . LYS A 1 114 ? 15.564 3.767 -29.212 1.00 97.25 114 LYS A C 1
ATOM 860 O O . LYS A 1 114 ? 14.930 3.667 -28.174 1.00 97.25 114 LYS A O 1
ATOM 865 N N . ILE A 1 115 ? 16.115 4.921 -29.592 1.00 97.50 115 ILE A N 1
ATOM 866 C CA . ILE A 1 115 ? 15.980 6.149 -28.795 1.00 97.50 115 ILE A CA 1
ATOM 867 C C . ILE A 1 115 ? 14.512 6.567 -28.697 1.00 97.50 115 ILE A C 1
ATOM 869 O O . ILE A 1 115 ? 14.070 6.944 -27.617 1.00 97.50 115 ILE A O 1
ATOM 873 N N . ARG A 1 116 ? 13.751 6.487 -29.796 1.00 97.19 116 ARG A N 1
ATOM 874 C CA . ARG A 1 116 ? 12.311 6.773 -29.767 1.00 97.19 116 ARG A CA 1
ATOM 875 C C . ARG A 1 116 ? 11.576 5.813 -28.842 1.00 97.19 116 ARG A C 1
ATOM 877 O O . ARG A 1 116 ? 10.873 6.284 -27.960 1.00 97.19 116 ARG A O 1
ATOM 884 N N . SER A 1 117 ? 11.807 4.504 -28.967 1.00 97.62 117 SER A N 1
ATOM 885 C CA . SER A 1 117 ? 11.143 3.527 -28.100 1.00 97.62 117 SER A CA 1
ATOM 886 C C . SER A 1 117 ? 11.505 3.711 -26.630 1.00 97.62 117 SER A C 1
ATOM 888 O O . SER A 1 117 ? 10.643 3.574 -25.771 1.00 97.62 117 SER A O 1
ATOM 890 N N . ASP A 1 118 ? 12.767 4.027 -26.330 1.00 97.06 118 ASP A N 1
ATOM 891 C CA . ASP A 1 118 ? 13.230 4.249 -24.960 1.00 97.06 118 ASP A CA 1
ATOM 892 C C . ASP A 1 118 ? 12.601 5.526 -24.365 1.00 97.06 118 ASP A C 1
ATOM 894 O O . ASP A 1 118 ? 12.237 5.538 -23.190 1.00 97.06 118 ASP A O 1
ATOM 898 N N . LEU A 1 119 ? 12.427 6.585 -25.168 1.00 97.88 119 LEU A N 1
ATOM 899 C CA . LEU A 1 119 ? 11.739 7.814 -24.752 1.00 97.88 119 LEU A CA 1
ATOM 900 C C . LEU A 1 119 ? 10.236 7.596 -24.551 1.00 97.88 119 LEU A C 1
ATOM 902 O O . LEU A 1 119 ? 9.702 8.030 -23.533 1.00 97.88 119 LEU A O 1
ATOM 906 N N . ASP A 1 120 ? 9.574 6.896 -25.472 1.00 97.75 120 ASP A N 1
ATOM 907 C CA . ASP A 1 120 ? 8.150 6.571 -25.356 1.00 97.75 120 ASP A CA 1
ATOM 908 C C . ASP A 1 120 ? 7.897 5.687 -24.126 1.00 97.75 120 ASP A C 1
ATOM 910 O O . ASP A 1 120 ? 6.987 5.951 -23.340 1.00 97.75 120 ASP A O 1
ATOM 914 N N . ALA A 1 121 ? 8.753 4.686 -23.890 1.00 97.38 121 ALA A N 1
ATOM 915 C CA . ALA A 1 121 ? 8.688 3.844 -22.700 1.00 97.38 121 ALA A CA 1
ATOM 916 C C . ALA A 1 121 ? 8.927 4.640 -21.408 1.00 97.38 121 ALA A C 1
ATOM 918 O O . ALA A 1 121 ? 8.267 4.384 -20.402 1.00 97.38 121 ALA A O 1
ATOM 919 N N . ALA A 1 122 ? 9.844 5.613 -21.419 1.00 97.12 122 ALA A N 1
ATOM 920 C CA . ALA A 1 122 ? 10.091 6.474 -20.267 1.00 97.12 122 ALA A CA 1
ATOM 921 C C . ALA A 1 122 ? 8.898 7.397 -19.966 1.00 97.12 122 ALA A C 1
ATOM 923 O O . ALA A 1 122 ? 8.525 7.542 -18.801 1.00 97.12 122 ALA A O 1
ATOM 924 N N . GLU A 1 123 ? 8.275 7.990 -20.988 1.00 97.38 123 GLU A N 1
ATOM 925 C CA . GLU A 1 123 ? 7.094 8.842 -20.804 1.00 97.38 123 GLU A CA 1
ATOM 926 C C . GLU A 1 123 ? 5.883 8.023 -20.339 1.00 97.38 123 GLU A C 1
ATOM 928 O O . GLU A 1 123 ? 5.147 8.449 -19.445 1.00 97.38 123 GLU A O 1
ATOM 933 N N . GLN A 1 124 ? 5.714 6.809 -20.870 1.00 97.69 124 GLN A N 1
ATOM 934 C CA . GLN A 1 124 ? 4.677 5.891 -20.413 1.00 97.69 124 GLN A CA 1
ATOM 935 C C . GLN A 1 124 ? 4.907 5.466 -18.959 1.00 97.69 124 GLN A C 1
ATOM 937 O O . GLN A 1 124 ? 4.007 5.609 -18.139 1.00 97.69 124 GLN A O 1
ATOM 942 N N . ALA A 1 125 ? 6.129 5.067 -18.595 1.00 97.31 125 ALA A N 1
ATOM 943 C CA . ALA A 1 125 ? 6.469 4.720 -17.215 1.00 97.31 125 ALA A CA 1
ATOM 944 C C . ALA A 1 125 ? 6.251 5.892 -16.244 1.00 97.31 125 ALA A C 1
ATOM 946 O O . ALA A 1 125 ? 5.812 5.692 -15.112 1.00 97.31 125 ALA A O 1
ATOM 947 N N . LYS A 1 126 ? 6.529 7.126 -16.679 1.00 97.62 126 LYS A N 1
ATOM 948 C CA . LYS A 1 126 ? 6.264 8.336 -15.895 1.00 97.62 126 LYS A CA 1
ATOM 949 C C . LYS A 1 126 ? 4.764 8.582 -15.723 1.00 97.62 126 LYS A C 1
ATOM 951 O O . LYS A 1 126 ? 4.337 8.893 -14.614 1.00 97.62 126 LYS A O 1
ATOM 956 N N . THR A 1 127 ? 3.978 8.426 -16.786 1.00 97.75 127 THR A N 1
ATOM 957 C CA . THR A 1 127 ? 2.515 8.576 -16.744 1.00 97.75 127 THR A CA 1
ATOM 958 C C . THR A 1 127 ? 1.888 7.521 -15.834 1.00 97.75 127 THR A C 1
ATOM 960 O O . THR A 1 127 ? 1.083 7.855 -14.966 1.00 97.75 127 THR A O 1
ATOM 963 N N . ASP A 1 128 ? 2.321 6.266 -15.954 1.00 97.06 128 ASP A N 1
ATOM 964 C CA . ASP A 1 128 ? 1.869 5.166 -15.105 1.00 97.06 128 ASP A CA 1
ATOM 965 C C . ASP A 1 128 ? 2.251 5.412 -13.639 1.00 97.06 128 ASP A C 1
ATOM 967 O O . ASP A 1 128 ? 1.420 5.249 -12.749 1.00 97.06 128 ASP A O 1
ATOM 971 N N . ALA A 1 129 ? 3.473 5.885 -13.367 1.00 96.94 129 ALA A N 1
ATOM 972 C CA . ALA A 1 129 ? 3.898 6.237 -12.013 1.00 96.94 129 ALA A CA 1
ATOM 973 C C . ALA A 1 129 ? 3.053 7.372 -11.412 1.00 96.94 129 ALA A C 1
ATOM 975 O O . ALA A 1 129 ? 2.665 7.291 -10.247 1.00 96.94 129 ALA A O 1
ATOM 976 N N . GLN A 1 130 ? 2.726 8.403 -12.198 1.00 97.19 130 GLN A N 1
ATOM 977 C CA . GLN A 1 130 ? 1.840 9.489 -11.768 1.00 97.19 130 GLN A CA 1
ATOM 978 C C . GLN A 1 130 ? 0.416 8.990 -11.497 1.00 97.19 130 GLN A C 1
ATOM 980 O O . GLN A 1 130 ? -0.175 9.365 -10.486 1.00 97.19 130 GLN A O 1
ATOM 985 N N . SER A 1 131 ? -0.116 8.112 -12.352 1.00 97.44 131 SER A N 1
ATOM 986 C CA . SER A 1 131 ? -1.426 7.483 -12.146 1.00 97.44 131 SER A CA 1
ATOM 987 C C . SER A 1 131 ? -1.448 6.640 -10.873 1.00 97.44 131 SER A C 1
ATOM 989 O O . SER A 1 131 ? -2.360 6.768 -10.063 1.00 97.44 131 SER A O 1
ATOM 991 N N . VAL A 1 132 ? -0.429 5.802 -10.663 1.00 97.62 132 VAL A N 1
ATOM 992 C CA . VAL A 1 132 ? -0.312 4.957 -9.467 1.00 97.62 132 VAL A CA 1
ATOM 993 C C . VAL A 1 132 ? -0.167 5.808 -8.208 1.00 97.62 132 VAL A C 1
ATOM 995 O O . VAL A 1 132 ? -0.758 5.480 -7.180 1.00 97.62 132 VAL A O 1
ATOM 998 N N . GLN A 1 133 ? 0.583 6.910 -8.273 1.00 97.31 133 GLN A N 1
ATOM 999 C CA . GLN A 1 133 ? 0.694 7.846 -7.159 1.00 97.31 133 GLN A CA 1
ATOM 1000 C C . GLN A 1 133 ? -0.660 8.486 -6.830 1.00 97.31 133 GLN A C 1
ATOM 1002 O O . GLN A 1 133 ? -1.050 8.496 -5.664 1.00 97.31 133 GLN A O 1
ATOM 1007 N N . ALA A 1 134 ? -1.393 8.968 -7.837 1.00 97.69 134 ALA A N 1
ATOM 1008 C CA . ALA A 1 134 ? -2.715 9.557 -7.645 1.00 97.69 134 ALA A CA 1
ATOM 1009 C C . ALA A 1 134 ? -3.707 8.545 -7.042 1.00 97.69 134 ALA A C 1
ATOM 1011 O O . ALA A 1 134 ? -4.401 8.862 -6.076 1.00 97.69 134 ALA A O 1
ATOM 1012 N N . ASP A 1 135 ? -3.719 7.307 -7.542 1.00 97.56 135 ASP A N 1
ATOM 1013 C CA . ASP A 1 135 ? -4.540 6.222 -6.997 1.00 97.56 135 ASP A CA 1
ATOM 1014 C C . ASP A 1 135 ? -4.165 5.888 -5.549 1.00 97.56 135 ASP A C 1
ATOM 1016 O O . ASP A 1 135 ? -5.035 5.635 -4.713 1.00 97.56 135 ASP A O 1
ATOM 1020 N N . TYR A 1 136 ? -2.870 5.877 -5.229 1.00 97.50 136 TYR A N 1
ATOM 1021 C CA . TYR A 1 136 ? -2.389 5.623 -3.875 1.00 97.50 136 TYR A CA 1
ATOM 1022 C C . TYR A 1 136 ? -2.800 6.738 -2.908 1.00 97.50 136 TYR A C 1
ATOM 1024 O O . TYR A 1 136 ? -3.299 6.458 -1.816 1.00 97.50 136 TYR A O 1
ATOM 1032 N N . GLU A 1 137 ? -2.645 8.000 -3.311 1.00 97.56 137 GLU A N 1
ATOM 1033 C CA . GLU A 1 137 ? -3.077 9.162 -2.531 1.00 97.56 137 GLU A CA 1
ATOM 1034 C C . GLU A 1 137 ? -4.598 9.162 -2.320 1.00 97.56 137 GLU A C 1
ATOM 1036 O O . GLU A 1 137 ? -5.058 9.379 -1.196 1.00 97.56 137 GLU A O 1
ATOM 1041 N N . ALA A 1 138 ? -5.376 8.825 -3.354 1.00 97.69 138 ALA A N 1
ATOM 1042 C CA . ALA A 1 138 ? -6.826 8.680 -3.262 1.00 97.69 138 ALA A CA 1
ATOM 1043 C C . ALA A 1 138 ? -7.229 7.567 -2.281 1.00 97.69 138 ALA A C 1
ATOM 1045 O O . ALA A 1 138 ? -8.050 7.797 -1.394 1.00 97.69 138 ALA A O 1
ATOM 1046 N N . ARG A 1 139 ? -6.606 6.384 -2.368 1.00 97.12 139 ARG A N 1
ATOM 1047 C CA . ARG A 1 139 ? -6.845 5.268 -1.432 1.00 97.12 139 ARG A CA 1
ATOM 1048 C C . ARG A 1 139 ? -6.471 5.622 0.002 1.00 97.12 139 ARG A C 1
ATOM 1050 O O . ARG A 1 139 ? -7.157 5.203 0.934 1.00 97.12 139 ARG A O 1
ATOM 1057 N N . LEU A 1 140 ? -5.393 6.380 0.200 1.00 98.00 140 LEU A N 1
ATOM 1058 C CA . LEU A 1 140 ? -4.980 6.838 1.523 1.00 98.00 140 LEU A CA 1
ATOM 1059 C C . LEU A 1 140 ? -5.985 7.838 2.107 1.00 98.00 140 LEU A C 1
ATOM 1061 O O . LEU A 1 140 ? -6.294 7.763 3.296 1.00 98.00 140 LEU A O 1
ATOM 1065 N N . ALA A 1 141 ? -6.492 8.763 1.290 1.00 97.56 141 ALA A N 1
ATOM 1066 C CA . ALA A 1 141 ? -7.526 9.708 1.699 1.00 97.56 141 ALA A CA 1
ATOM 1067 C C . ALA A 1 141 ? -8.836 8.988 2.057 1.00 97.56 141 ALA A C 1
ATOM 1069 O O . ALA A 1 141 ? -9.389 9.236 3.129 1.00 97.56 141 ALA A O 1
ATOM 1070 N N . ASP A 1 142 ? -9.270 8.047 1.218 1.00 97.69 142 ASP A N 1
ATOM 1071 C CA . ASP A 1 142 ? -10.457 7.221 1.452 1.00 97.69 142 ASP A CA 1
ATOM 1072 C C . ASP A 1 142 ? -10.323 6.399 2.743 1.00 97.69 142 ASP A C 1
ATOM 1074 O O . ASP A 1 142 ? -11.160 6.499 3.637 1.00 97.69 142 ASP A O 1
ATOM 1078 N N . SER A 1 143 ? -9.190 5.715 2.933 1.00 97.62 143 SER A N 1
ATOM 1079 C CA . SER A 1 143 ? -8.909 4.943 4.154 1.00 97.62 143 SER A CA 1
ATOM 1080 C C . SER A 1 143 ? -8.935 5.811 5.419 1.00 97.62 143 SER A C 1
ATOM 1082 O O . SER A 1 143 ? -9.418 5.377 6.463 1.00 97.62 143 SER A O 1
ATOM 1084 N N . LYS A 1 144 ? -8.427 7.051 5.351 1.00 97.44 144 LYS A N 1
ATOM 1085 C CA . LYS A 1 144 ? -8.477 8.004 6.475 1.00 97.44 144 LYS A CA 1
ATOM 1086 C C . LYS A 1 144 ? -9.898 8.484 6.768 1.00 97.44 144 LYS A C 1
ATOM 1088 O O . LYS A 1 144 ? -10.247 8.641 7.941 1.00 97.44 144 LYS A O 1
ATOM 1093 N N . SER A 1 145 ? -10.703 8.713 5.730 1.00 97.88 145 SER A N 1
ATOM 1094 C CA . SER A 1 145 ? -12.115 9.070 5.877 1.00 97.88 145 SER A CA 1
ATOM 1095 C C . SER A 1 145 ? -12.900 7.917 6.494 1.00 97.88 145 SER A C 1
ATOM 1097 O O . SER A 1 145 ? -13.651 8.126 7.443 1.00 97.88 145 SER A O 1
ATOM 1099 N N . GLU A 1 146 ? -12.674 6.693 6.018 1.00 97.69 146 GLU A N 1
ATOM 1100 C CA . GLU A 1 146 ? -13.319 5.488 6.532 1.00 97.69 146 GLU A CA 1
ATOM 1101 C C . GLU A 1 146 ? -12.942 5.229 7.993 1.00 97.69 146 GLU A C 1
ATOM 1103 O O . GLU A 1 146 ? -13.813 4.989 8.824 1.00 97.69 146 GLU A O 1
ATOM 1108 N N . ALA A 1 147 ? -11.658 5.361 8.340 1.00 97.62 147 ALA A N 1
ATOM 1109 C CA . ALA A 1 147 ? -11.201 5.240 9.720 1.00 97.62 147 ALA A CA 1
ATOM 1110 C C . ALA A 1 147 ? -11.848 6.292 10.635 1.00 97.62 147 ALA A C 1
ATOM 1112 O O . ALA A 1 147 ? -12.282 5.961 11.736 1.00 97.62 147 ALA A O 1
ATOM 1113 N N . SER A 1 148 ? -11.947 7.545 10.180 1.00 97.50 148 SER A N 1
ATOM 1114 C CA . SER A 1 148 ? -12.628 8.608 10.933 1.00 97.50 148 SER A CA 1
ATOM 1115 C C . SER A 1 148 ? -14.108 8.279 11.137 1.00 97.50 148 SER A C 1
ATOM 1117 O O . SER A 1 148 ? -14.593 8.333 12.264 1.00 97.50 148 SER A O 1
ATOM 1119 N N . ARG A 1 149 ? -14.799 7.838 10.077 1.00 98.00 149 ARG A N 1
ATOM 1120 C CA . ARG A 1 149 ? -16.204 7.419 10.138 1.00 98.00 149 ARG A CA 1
ATOM 1121 C C . ARG A 1 149 ? -16.411 6.264 11.115 1.00 98.00 149 ARG A C 1
ATOM 1123 O O . ARG A 1 149 ? -17.323 6.328 11.931 1.00 98.00 149 ARG A O 1
ATOM 1130 N N . LEU A 1 150 ? -15.551 5.248 11.070 1.00 98.12 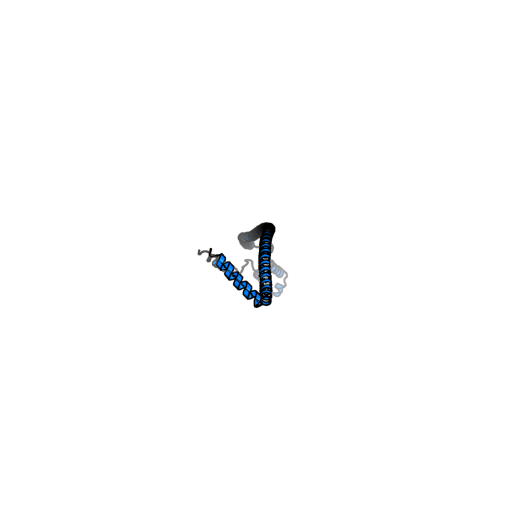150 LEU A N 1
ATOM 1131 C CA . LEU A 1 150 ? -15.613 4.099 11.971 1.00 98.12 150 LEU A CA 1
ATOM 1132 C C . LEU A 1 150 ? -15.401 4.511 13.433 1.00 98.12 150 LEU A C 1
ATOM 1134 O O . LEU A 1 150 ? -16.073 3.995 14.321 1.00 98.12 150 LEU A O 1
ATOM 1138 N N . ILE A 1 151 ? -14.479 5.442 13.697 1.00 98.06 151 ILE A N 1
ATOM 1139 C CA . ILE A 1 151 ? -14.251 5.968 15.049 1.00 98.06 151 ILE A CA 1
ATOM 1140 C C . ILE A 1 151 ? -15.488 6.719 15.549 1.00 98.06 151 ILE A C 1
ATOM 1142 O O . ILE A 1 151 ? -15.874 6.545 16.705 1.00 98.06 151 ILE A O 1
ATOM 1146 N N . ASP A 1 152 ? -16.112 7.534 14.704 1.00 97.81 152 ASP A N 1
ATOM 1147 C CA . ASP A 1 152 ? -17.310 8.286 15.077 1.00 97.81 152 ASP A CA 1
ATOM 1148 C C . ASP A 1 152 ? -18.520 7.365 15.288 1.00 97.81 152 ASP A C 1
ATOM 1150 O O . ASP A 1 152 ? -19.252 7.526 16.265 1.00 97.81 152 ASP A O 1
ATOM 1154 N N . GLU A 1 153 ? -18.683 6.337 14.452 1.00 97.81 153 GLU A N 1
ATOM 1155 C CA . GLU A 1 153 ? -19.696 5.295 14.638 1.00 97.81 153 GLU A CA 1
ATOM 1156 C C . GLU A 1 153 ? -19.462 4.507 15.932 1.00 97.81 153 GLU A C 1
ATOM 1158 O O . GLU A 1 153 ? -20.386 4.328 16.724 1.00 97.81 153 GLU A O 1
ATOM 1163 N N . ALA A 1 154 ? -18.219 4.099 16.205 1.00 97.94 154 ALA A N 1
ATOM 1164 C CA . ALA A 1 154 ? -17.863 3.389 17.430 1.00 97.94 154 ALA A CA 1
ATOM 1165 C C . ALA A 1 154 ? -18.108 4.241 18.684 1.00 97.94 154 ALA A C 1
ATOM 1167 O O . ALA A 1 154 ? -18.578 3.718 19.694 1.00 97.94 154 ALA A O 1
ATOM 1168 N N . ARG A 1 155 ? -17.833 5.551 18.628 1.00 97.94 155 ARG A N 1
ATOM 1169 C CA . ARG A 1 155 ? -18.170 6.493 19.708 1.00 97.94 155 ARG A CA 1
ATOM 1170 C C . ARG A 1 155 ? -19.678 6.590 19.909 1.00 97.94 155 ARG A C 1
ATOM 1172 O O . ARG A 1 155 ? -20.137 6.442 21.036 1.00 97.94 155 ARG A O 1
ATOM 1179 N N . GLY A 1 156 ? -20.442 6.757 18.828 1.00 98.00 156 GLY A N 1
ATOM 1180 C CA . GLY A 1 156 ? -21.904 6.795 18.888 1.00 98.00 156 GLY A CA 1
ATOM 1181 C C . GLY A 1 156 ? -22.501 5.511 19.472 1.00 98.00 156 GLY A C 1
ATOM 1182 O O . GLY A 1 156 ? -23.362 5.570 20.349 1.00 98.00 156 GLY A O 1
ATOM 1183 N N . ALA A 1 157 ? -22.003 4.348 19.051 1.00 97.62 157 ALA A N 1
ATOM 1184 C CA . ALA A 1 157 ? -22.412 3.055 19.589 1.00 97.62 157 ALA A CA 1
ATOM 1185 C C . ALA A 1 157 ? -22.027 2.899 21.070 1.00 97.62 157 ALA A C 1
ATOM 1187 O O . ALA A 1 157 ? -22.835 2.427 21.868 1.00 97.62 157 ALA A O 1
ATOM 1188 N N . ALA A 1 158 ? -20.824 3.327 21.463 1.00 97.88 158 ALA A N 1
ATOM 1189 C CA . ALA A 1 158 ? -20.384 3.288 22.856 1.00 97.88 158 ALA A CA 1
ATOM 1190 C C . ALA A 1 158 ? -21.260 4.169 23.760 1.00 97.88 158 ALA A C 1
ATOM 1192 O O . ALA A 1 158 ? -21.642 3.733 24.848 1.00 97.88 158 ALA A O 1
ATOM 1193 N N . ASP A 1 159 ? -21.627 5.368 23.305 1.00 97.94 159 ASP A N 1
ATOM 1194 C CA . ASP A 1 159 ? -22.520 6.265 24.042 1.00 97.94 159 ASP A CA 1
ATOM 1195 C C . ASP A 1 159 ? -23.932 5.678 24.176 1.00 97.94 159 ASP A C 1
ATOM 1197 O O . ASP A 1 159 ? -24.523 5.740 25.256 1.00 97.94 159 ASP A O 1
ATOM 1201 N N . GLN A 1 160 ? -24.453 5.033 23.125 1.00 97.88 160 GLN A N 1
ATOM 1202 C CA . GLN A 1 160 ? -25.735 4.322 23.184 1.00 97.88 160 GLN A CA 1
ATOM 1203 C C . GLN A 1 160 ? -25.703 3.152 24.171 1.00 97.88 160 GLN A C 1
ATOM 1205 O O . GLN A 1 160 ? -26.599 3.031 25.004 1.00 97.88 160 GLN A O 1
ATOM 1210 N N . VAL A 1 161 ? -24.660 2.317 24.123 1.00 98.00 161 VAL A N 1
ATOM 1211 C CA . VAL A 1 161 ? -24.489 1.194 25.058 1.00 98.00 161 VAL A CA 1
ATOM 1212 C C . VAL A 1 161 ? -24.368 1.701 26.490 1.00 98.00 161 VAL A C 1
ATOM 1214 O O . VAL A 1 161 ? -24.984 1.143 27.394 1.00 98.00 161 VAL A O 1
ATOM 1217 N N . LYS A 1 162 ? -23.616 2.782 26.715 1.00 97.81 162 LYS A N 1
ATOM 1218 C CA . LYS A 1 162 ? -23.504 3.404 28.035 1.00 97.81 162 LYS A CA 1
ATOM 1219 C C . LYS A 1 162 ? -24.863 3.889 28.538 1.00 97.81 162 LYS A C 1
ATOM 1221 O O . LYS A 1 162 ? -25.196 3.624 29.690 1.00 97.81 162 LYS A O 1
ATOM 1226 N N . ALA A 1 163 ? -25.642 4.570 27.699 1.00 97.62 163 ALA A N 1
ATOM 1227 C CA . ALA A 1 163 ? -26.970 5.051 28.067 1.00 97.62 163 ALA A CA 1
ATOM 1228 C C . ALA A 1 163 ? -27.936 3.896 28.387 1.00 97.62 163 ALA A C 1
ATOM 1230 O O . ALA A 1 163 ? -28.625 3.948 29.404 1.00 97.62 163 ALA A O 1
ATOM 1231 N N . ASP A 1 164 ? -27.942 2.834 27.575 1.00 97.56 164 ASP A N 1
ATOM 1232 C CA . ASP A 1 164 ? -28.761 1.637 27.804 1.00 97.56 164 ASP A CA 1
ATOM 1233 C C . ASP A 1 164 ? -28.360 0.917 29.101 1.00 97.56 164 ASP A C 1
ATOM 1235 O O . ASP A 1 164 ? -29.214 0.603 29.927 1.00 97.56 164 ASP A O 1
ATOM 1239 N N . LEU A 1 165 ? -27.059 0.729 29.348 1.00 97.81 165 LEU A N 1
ATOM 1240 C CA . LEU A 1 165 ? -26.570 0.138 30.597 1.00 97.81 165 LEU A CA 1
ATOM 1241 C C . LEU A 1 165 ? -26.941 0.981 31.820 1.00 97.81 165 LEU A C 1
ATOM 1243 O O . LEU A 1 165 ? -27.374 0.424 32.825 1.00 97.81 165 LEU A O 1
ATOM 1247 N N . MET A 1 166 ? -26.809 2.309 31.746 1.00 97.81 166 MET A N 1
ATOM 1248 C CA . MET A 1 166 ? -27.219 3.193 32.842 1.00 97.81 166 MET A CA 1
ATOM 1249 C C . MET A 1 166 ? -28.723 3.079 33.110 1.00 97.81 166 MET A C 1
ATOM 1251 O O . MET A 1 166 ? -29.111 2.882 34.259 1.00 97.81 166 MET A O 1
ATOM 1255 N N . ALA A 1 167 ? -29.558 3.100 32.068 1.00 97.56 167 ALA A N 1
ATOM 1256 C CA . ALA A 1 167 ? -31.006 2.956 32.209 1.00 97.56 167 ALA A CA 1
ATOM 1257 C C . ALA A 1 167 ? -31.407 1.592 32.803 1.00 97.56 167 ALA A C 1
ATOM 1259 O O . ALA A 1 167 ? -32.253 1.525 33.697 1.00 97.56 167 ALA A O 1
ATOM 1260 N N . ARG A 1 168 ? -30.775 0.498 32.354 1.00 97.06 168 ARG A N 1
ATOM 1261 C CA . ARG A 1 168 ? -31.006 -0.848 32.902 1.00 97.06 168 ARG A CA 1
ATOM 1262 C C . ARG A 1 168 ? -30.593 -0.940 34.365 1.00 97.06 168 ARG A C 1
ATOM 1264 O O . ARG A 1 168 ? -31.373 -1.429 35.174 1.00 97.06 168 ARG A O 1
ATOM 1271 N N . HIS A 1 169 ? -29.415 -0.431 34.720 1.00 97.44 169 HIS A N 1
ATOM 1272 C CA . HIS A 1 169 ? -28.953 -0.445 36.106 1.00 97.44 169 HIS A CA 1
ATOM 1273 C C . HIS A 1 169 ? -29.822 0.414 37.023 1.00 97.44 169 HIS A C 1
ATOM 1275 O O . HIS A 1 169 ? -30.082 0.016 38.154 1.00 97.44 169 HIS A O 1
ATOM 1281 N N . GLU A 1 170 ? -30.307 1.567 36.563 1.00 97.50 170 GLU A N 1
ATOM 1282 C CA . GLU A 1 170 ? -31.256 2.376 37.333 1.00 97.50 170 GLU A CA 1
ATOM 1283 C C . GLU A 1 170 ? -32.568 1.621 37.585 1.00 97.50 170 GLU A C 1
ATOM 1285 O O . GLU A 1 170 ? -33.063 1.620 38.715 1.00 97.50 170 GLU A O 1
ATOM 1290 N N . ALA A 1 171 ? -33.092 0.923 36.572 1.00 97.31 171 ALA A N 1
ATOM 1291 C CA . ALA A 1 171 ? -34.284 0.090 36.708 1.00 97.31 171 ALA A CA 1
ATOM 1292 C C . ALA A 1 171 ? -34.060 -1.101 37.661 1.00 97.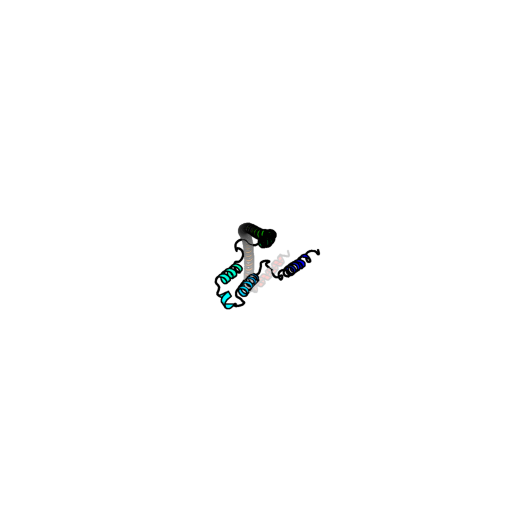31 171 ALA A C 1
ATOM 1294 O O . ALA A 1 171 ? -34.881 -1.344 38.546 1.00 97.31 171 ALA A O 1
ATOM 1295 N N . GLU A 1 172 ? -32.934 -1.806 37.535 1.00 97.31 172 GLU A N 1
ATOM 1296 C CA . GLU A 1 172 ? -32.552 -2.912 38.424 1.00 97.31 172 GLU A CA 1
ATOM 1297 C C . GLU A 1 172 ? -32.364 -2.444 39.871 1.00 97.31 172 GLU A C 1
ATOM 1299 O O . GLU A 1 172 ? -32.839 -3.094 40.801 1.00 97.31 172 GLU A O 1
ATOM 1304 N N . LEU A 1 173 ? -31.711 -1.298 40.085 1.00 97.75 173 LEU A N 1
ATOM 1305 C CA . LEU A 1 173 ? -31.534 -0.715 41.415 1.00 97.75 173 LEU A CA 1
ATOM 1306 C C . LEU A 1 173 ? -32.867 -0.293 42.034 1.00 97.75 173 LEU A C 1
ATOM 1308 O O . LEU A 1 173 ? -33.041 -0.428 43.247 1.00 97.75 173 LEU A O 1
ATOM 1312 N N . ALA A 1 174 ? -33.799 0.228 41.234 1.00 97.19 174 ALA A N 1
ATOM 1313 C CA . ALA A 1 174 ? -35.136 0.564 41.705 1.00 97.19 174 ALA A CA 1
ATOM 1314 C C . ALA A 1 174 ? -35.898 -0.694 42.153 1.00 97.19 174 ALA A C 1
ATOM 1316 O O . ALA A 1 174 ? -36.396 -0.723 43.278 1.00 97.19 174 ALA A O 1
ATOM 1317 N N . ASP A 1 175 ? -35.911 -1.748 41.333 1.00 97.56 175 ASP A N 1
ATOM 1318 C CA . ASP A 1 175 ? -36.547 -3.028 41.672 1.00 97.56 175 ASP A CA 1
ATOM 1319 C C . ASP A 1 175 ? -35.901 -3.675 42.908 1.00 97.56 175 ASP A C 1
ATOM 1321 O O . ASP A 1 175 ? -36.592 -4.074 43.846 1.00 97.56 175 ASP A O 1
ATOM 1325 N N . LEU A 1 176 ? -34.566 -3.684 42.982 1.00 97.62 176 LEU A N 1
ATOM 1326 C CA . LEU A 1 176 ? -33.834 -4.201 44.138 1.00 97.62 176 LEU A CA 1
ATOM 1327 C C . LEU A 1 176 ? -34.186 -3.444 45.425 1.00 97.62 176 LEU A C 1
ATOM 1329 O O . LEU A 1 176 ? -34.380 -4.070 46.464 1.00 97.62 176 LEU A O 1
ATOM 1333 N N . ARG A 1 177 ? -34.304 -2.110 45.373 1.00 97.50 177 ARG A N 1
ATOM 1334 C CA . ARG A 1 177 ? -34.730 -1.301 46.528 1.00 97.50 177 ARG A CA 1
ATOM 1335 C C . ARG A 1 177 ? -36.153 -1.634 46.956 1.00 97.50 177 ARG A C 1
ATOM 1337 O O . ARG A 1 177 ? -36.403 -1.743 48.154 1.00 97.50 177 ARG A O 1
ATOM 1344 N N . THR A 1 178 ? -37.069 -1.812 46.007 1.00 97.44 178 THR A N 1
ATOM 1345 C CA . THR A 1 178 ? -38.455 -2.191 46.303 1.00 97.44 178 THR A CA 1
ATOM 1346 C C . THR A 1 178 ? -38.528 -3.570 46.955 1.00 97.44 178 THR A C 1
ATOM 1348 O O . THR A 1 178 ? -39.200 -3.719 47.974 1.00 97.44 178 THR A O 1
ATOM 1351 N N . ARG A 1 179 ? -37.793 -4.559 46.432 1.00 97.06 179 ARG A N 1
ATOM 1352 C CA . ARG A 1 179 ? -37.710 -5.903 47.024 1.00 97.06 179 ARG A CA 1
ATOM 1353 C C . ARG A 1 179 ? -37.082 -5.878 48.412 1.00 97.06 179 ARG A C 1
ATOM 1355 O O . ARG A 1 179 ? -37.676 -6.401 49.344 1.00 97.06 179 ARG A O 1
ATOM 1362 N N . ALA A 1 180 ? -35.954 -5.187 48.580 1.00 97.12 180 ALA A N 1
ATOM 1363 C CA . ALA A 1 180 ? -35.301 -5.052 49.879 1.00 97.12 180 ALA A CA 1
ATOM 1364 C C . ALA A 1 180 ? -36.218 -4.386 50.919 1.00 97.12 180 ALA A C 1
ATOM 1366 O O . ALA A 1 180 ? -36.259 -4.817 52.067 1.00 97.12 180 ALA A O 1
ATOM 1367 N N . ALA A 1 181 ? -36.991 -3.365 50.531 1.00 97.19 181 ALA A N 1
ATOM 1368 C CA . ALA A 1 181 ? -37.971 -2.743 51.419 1.00 97.19 181 ALA A CA 1
ATOM 1369 C C . ALA A 1 181 ? -39.102 -3.712 51.810 1.00 97.19 181 ALA A C 1
ATOM 1371 O O . ALA A 1 181 ? -39.489 -3.755 52.978 1.00 97.19 181 ALA A O 1
ATOM 1372 N N . ALA A 1 182 ? -39.601 -4.513 50.862 1.00 97.06 182 ALA A N 1
ATOM 1373 C CA . ALA A 1 182 ? -40.605 -5.540 51.135 1.00 97.06 182 ALA A CA 1
ATOM 1374 C C . ALA A 1 182 ? -40.064 -6.647 52.061 1.00 97.06 182 ALA A C 1
ATOM 1376 O O . ALA A 1 182 ? -40.741 -7.036 53.014 1.00 97.06 182 ALA A O 1
ATOM 1377 N N . ASP A 1 183 ? -38.829 -7.099 51.837 1.00 96.88 183 ASP A N 1
ATOM 1378 C CA . ASP A 1 183 ? -38.156 -8.102 52.667 1.00 96.88 183 ASP A CA 1
ATOM 1379 C C . ASP A 1 183 ? -37.925 -7.589 54.094 1.00 96.88 183 ASP A C 1
ATOM 1381 O O . ASP A 1 183 ? -38.143 -8.327 55.060 1.00 96.88 183 ASP A O 1
ATOM 1385 N N . ILE A 1 184 ? -37.538 -6.316 54.250 1.00 96.94 184 ILE A N 1
ATOM 1386 C CA . ILE A 1 184 ? -37.399 -5.661 55.559 1.00 96.94 184 ILE A CA 1
ATOM 1387 C C . ILE A 1 184 ? -38.742 -5.642 56.295 1.00 96.94 184 ILE A C 1
ATOM 1389 O O . ILE A 1 184 ? -38.788 -5.988 57.475 1.00 96.94 184 ILE A O 1
ATOM 1393 N N . GLU A 1 185 ? -39.837 -5.275 55.625 1.00 96.88 185 GLU A N 1
ATOM 1394 C CA . GLU A 1 185 ? -41.158 -5.212 56.262 1.00 96.88 185 GLU A CA 1
ATOM 1395 C C . GLU A 1 185 ? -41.684 -6.607 56.642 1.00 96.88 185 GLU A C 1
ATOM 1397 O O . GLU A 1 185 ? -42.214 -6.804 57.742 1.00 96.88 185 GLU A O 1
ATOM 1402 N N . SER A 1 186 ? -41.465 -7.607 55.783 1.00 97.12 186 SER A N 1
ATOM 1403 C CA . SER A 1 186 ? -41.774 -9.009 56.087 1.00 97.12 186 SER A CA 1
ATOM 1404 C C . SER A 1 186 ? -40.969 -9.512 57.289 1.00 97.12 186 SER A C 1
ATOM 1406 O O . SER A 1 186 ? -41.539 -10.059 58.234 1.00 97.12 186 SER A O 1
ATOM 1408 N N . SER A 1 187 ? -39.655 -9.267 57.300 1.00 95.94 187 SER A N 1
ATOM 1409 C CA . SER A 1 187 ? -38.758 -9.666 58.394 1.00 95.94 187 SER A CA 1
ATOM 1410 C C . SER A 1 187 ? -39.124 -8.974 59.706 1.00 95.94 187 SER A C 1
ATOM 1412 O O . SER A 1 187 ? -39.103 -9.592 60.767 1.00 95.94 187 SER A O 1
ATOM 1414 N N . ARG A 1 188 ? -39.522 -7.698 59.648 1.00 97.25 188 ARG A N 1
ATOM 1415 C CA . ARG A 1 188 ? -40.019 -6.950 60.808 1.00 97.25 188 ARG A CA 1
ATOM 1416 C C . ARG A 1 188 ? -41.297 -7.567 61.364 1.00 97.25 188 ARG A C 1
ATOM 1418 O O . ARG A 1 188 ? -41.423 -7.719 62.576 1.00 97.25 188 ARG A O 1
ATOM 1425 N N . THR A 1 189 ? -42.237 -7.918 60.491 1.00 96.62 189 THR A N 1
ATOM 1426 C CA . THR A 1 189 ? -43.504 -8.543 60.888 1.00 96.62 189 THR A CA 1
ATOM 1427 C C . THR A 1 189 ? -43.267 -9.904 61.541 1.00 96.62 189 THR A C 1
ATOM 1429 O O . THR A 1 189 ? -43.841 -10.174 62.596 1.00 96.62 189 THR A O 1
ATOM 1432 N N . GLN A 1 190 ? -42.377 -10.721 60.968 1.00 96.88 190 GLN A N 1
ATOM 1433 C CA . GLN A 1 190 ? -41.957 -12.001 61.547 1.00 96.88 190 GLN A CA 1
ATOM 1434 C C . GLN A 1 190 ? -41.290 -11.806 62.913 1.00 96.88 190 GLN A C 1
ATOM 1436 O O . GLN A 1 190 ? -41.749 -12.386 63.889 1.00 96.88 190 GLN A O 1
ATOM 1441 N N . ALA A 1 191 ? -40.318 -10.896 63.027 1.00 96.25 191 ALA A N 1
ATOM 1442 C CA . ALA A 1 191 ? -39.652 -10.607 64.296 1.00 96.25 191 ALA A CA 1
ATOM 1443 C C . ALA A 1 191 ? -40.631 -10.137 65.389 1.00 96.25 191 ALA A C 1
ATOM 1445 O O . ALA A 1 191 ? -40.499 -10.524 66.546 1.00 96.25 191 ALA A O 1
ATOM 1446 N N . ILE A 1 192 ? -41.640 -9.327 65.043 1.00 96.69 192 ILE A N 1
ATOM 1447 C CA . ILE A 1 192 ? -42.688 -8.917 65.993 1.00 96.69 192 ILE A CA 1
ATOM 1448 C C . ILE A 1 192 ? -43.567 -10.108 66.399 1.00 96.69 192 ILE A C 1
ATOM 1450 O O . ILE A 1 192 ? -43.957 -10.198 67.565 1.00 96.69 192 ILE A O 1
ATOM 1454 N N . ALA A 1 193 ? -43.912 -10.998 65.466 1.00 96.25 193 ALA A N 1
ATOM 1455 C CA . ALA A 1 193 ? -44.695 -12.195 65.760 1.00 96.25 193 ALA A CA 1
ATOM 1456 C C . ALA A 1 193 ? -43.933 -13.153 66.688 1.00 96.25 193 ALA A C 1
ATOM 1458 O O . ALA A 1 193 ? -44.497 -13.592 67.692 1.00 96.25 193 ALA A O 1
ATOM 1459 N N . ASP A 1 194 ? -42.649 -13.384 66.413 1.00 96.19 194 ASP A N 1
ATOM 1460 C CA . ASP A 1 194 ? -41.764 -14.207 67.238 1.00 96.19 194 ASP A CA 1
ATOM 1461 C C . ASP A 1 194 ? -41.618 -13.615 68.646 1.00 96.19 194 ASP A C 1
ATOM 1463 O O . ASP A 1 194 ? -41.817 -14.316 69.637 1.00 96.19 194 ASP A O 1
ATOM 1467 N N . LEU A 1 195 ? -41.401 -12.296 68.752 1.00 96.38 195 LEU A N 1
ATOM 1468 C CA . LEU A 1 195 ? -41.315 -11.603 70.041 1.00 96.38 195 LEU A CA 1
ATOM 1469 C C . LEU A 1 195 ? -42.616 -11.738 70.849 1.00 96.38 195 LEU A C 1
ATOM 1471 O O . LEU A 1 195 ? -42.588 -11.933 72.063 1.00 96.38 195 LEU A O 1
ATOM 1475 N N . ARG A 1 196 ? -43.778 -11.643 70.189 1.00 95.62 196 ARG A N 1
ATOM 1476 C CA . ARG A 1 196 ? -45.086 -11.836 70.839 1.00 95.62 196 ARG A CA 1
ATOM 1477 C C . ARG A 1 196 ? -45.268 -13.268 71.329 1.00 95.62 196 ARG A C 1
ATOM 1479 O O . ARG A 1 196 ? -45.796 -13.449 72.424 1.00 95.62 196 ARG A O 1
ATOM 1486 N N . ALA A 1 197 ? -44.846 -14.260 70.548 1.00 95.88 197 ALA A N 1
ATOM 1487 C CA . ALA A 1 197 ? -44.909 -15.665 70.937 1.00 95.88 197 ALA A CA 1
ATOM 1488 C C . ALA A 1 197 ? -43.998 -15.956 72.140 1.00 95.88 197 ALA A C 1
ATOM 1490 O O . ALA A 1 197 ? -44.428 -16.610 73.090 1.00 95.88 197 ALA A O 1
ATOM 1491 N N . GLU A 1 198 ? -42.780 -15.411 72.148 1.00 95.56 198 GLU A N 1
ATOM 1492 C CA . GLU A 1 198 ? -41.832 -15.562 73.254 1.00 95.56 198 GLU A CA 1
ATOM 1493 C C . GLU A 1 198 ? -42.347 -14.898 74.541 1.00 95.56 198 GLU A C 1
ATOM 1495 O O . GLU A 1 198 ? -42.365 -15.523 75.602 1.00 95.56 198 GLU A O 1
ATOM 1500 N N . VAL A 1 199 ? -42.877 -13.672 74.448 1.00 96.06 199 VAL A N 1
ATOM 1501 C CA . VAL A 1 199 ? -43.504 -12.984 75.589 1.00 96.06 199 VAL A CA 1
ATOM 1502 C C . VAL A 1 199 ? -44.731 -13.744 76.098 1.00 96.06 199 VAL A C 1
ATOM 1504 O O . VAL A 1 199 ? -44.897 -13.872 77.311 1.00 96.06 199 VAL A O 1
ATOM 1507 N N . ALA A 1 200 ? -45.574 -14.278 75.209 1.00 94.56 200 ALA A N 1
ATOM 1508 C CA . ALA A 1 200 ? -46.720 -15.097 75.602 1.00 94.56 200 ALA A CA 1
ATOM 1509 C C . ALA A 1 200 ? -46.280 -16.376 76.334 1.00 94.56 200 ALA A C 1
ATOM 1511 O O . ALA A 1 200 ? -46.878 -16.724 77.350 1.00 94.56 200 ALA A O 1
ATOM 1512 N N . GLY A 1 201 ? -45.208 -17.030 75.876 1.00 94.50 201 GLY A N 1
ATOM 1513 C CA . GLY A 1 201 ? -44.617 -18.190 76.546 1.00 94.50 201 GLY A CA 1
ATOM 1514 C C . GLY A 1 201 ? -44.081 -17.862 77.942 1.00 94.50 201 GLY A C 1
ATOM 1515 O O . GLY A 1 201 ? -44.381 -18.578 78.898 1.00 94.50 201 GLY A O 1
ATOM 1516 N N . ILE A 1 202 ? -43.356 -16.747 78.093 1.00 94.56 202 ILE A N 1
ATOM 1517 C CA . ILE A 1 202 ? -42.870 -16.270 79.401 1.00 94.56 202 ILE A CA 1
ATOM 1518 C C . ILE A 1 202 ? -44.047 -15.946 80.332 1.00 94.56 202 ILE A C 1
ATOM 1520 O O . ILE A 1 202 ? -44.025 -16.319 81.506 1.00 94.56 202 ILE A O 1
ATOM 1524 N N . ALA A 1 203 ? -45.087 -15.281 79.820 1.00 93.62 203 ALA A N 1
ATOM 1525 C CA . ALA A 1 203 ? -46.276 -14.935 80.592 1.00 93.62 203 ALA A CA 1
ATOM 1526 C C . ALA A 1 203 ? -47.056 -16.179 81.047 1.00 93.62 203 ALA A C 1
ATOM 1528 O O . ALA A 1 203 ? -47.443 -16.244 82.214 1.00 93.62 203 ALA A O 1
ATOM 1529 N N . LEU A 1 204 ? -47.240 -17.180 80.171 1.00 92.69 204 LEU A N 1
ATOM 1530 C CA . LEU A 1 204 ? -47.842 -18.465 80.540 1.00 92.69 204 LEU A CA 1
ATOM 1531 C C . LEU A 1 204 ? -47.014 -19.177 81.612 1.00 92.69 204 LEU A C 1
ATOM 1533 O O . LEU A 1 204 ? -47.571 -19.574 82.628 1.00 92.69 204 LEU A O 1
ATOM 1537 N N . GLY A 1 205 ? -45.693 -19.278 81.437 1.00 91.31 205 GLY A N 1
ATOM 1538 C CA . GLY A 1 205 ? -44.820 -19.926 82.420 1.00 91.31 205 GLY A CA 1
ATOM 1539 C C . GLY A 1 205 ? -44.829 -19.226 83.786 1.00 91.31 205 GLY A C 1
ATOM 1540 O O . GLY A 1 205 ? -44.801 -19.882 84.830 1.00 91.31 205 GLY A O 1
ATOM 1541 N N . ALA A 1 206 ? -44.922 -17.893 83.809 1.00 88.94 206 ALA A N 1
ATOM 1542 C CA . ALA A 1 206 ? -45.106 -17.135 85.045 1.00 88.94 206 ALA A CA 1
ATOM 1543 C C . ALA A 1 206 ? -46.483 -17.401 85.681 1.00 88.94 206 ALA A C 1
ATOM 1545 O O . ALA A 1 206 ? -46.561 -17.624 86.890 1.00 88.94 206 ALA A O 1
ATOM 1546 N N . ALA A 1 207 ? -47.554 -17.421 84.880 1.00 88.06 207 ALA A N 1
ATOM 1547 C CA . ALA A 1 207 ? -48.909 -17.711 85.345 1.00 88.06 207 ALA A CA 1
ATOM 1548 C C . ALA A 1 207 ? -49.037 -19.137 85.907 1.00 88.06 207 ALA A C 1
ATOM 1550 O O . ALA A 1 207 ? -49.576 -19.304 86.999 1.00 88.06 207 ALA A O 1
ATOM 1551 N N . GLU A 1 208 ? -48.481 -20.147 85.229 1.00 88.19 208 GLU A N 1
ATOM 1552 C CA . GLU A 1 208 ? -48.409 -21.532 85.716 1.00 88.19 208 GLU A CA 1
ATOM 1553 C C . GLU A 1 208 ? -47.752 -21.599 87.095 1.00 88.19 208 GLU A C 1
ATOM 1555 O O . GLU A 1 208 ? -48.270 -22.243 88.007 1.00 88.19 208 GLU A O 1
ATOM 1560 N N . ARG A 1 209 ? -46.644 -20.875 87.284 1.00 87.69 209 ARG A N 1
ATOM 1561 C CA . ARG A 1 209 ? -45.910 -20.862 88.552 1.00 87.69 209 ARG A CA 1
ATOM 1562 C C . ARG A 1 209 ? -46.694 -20.189 89.683 1.00 87.69 209 ARG A C 1
ATOM 1564 O O . ARG A 1 209 ? -46.634 -20.662 90.816 1.00 87.69 209 ARG A O 1
ATOM 1571 N N . VAL A 1 210 ? -47.456 -19.132 89.383 1.00 86.25 210 VAL A N 1
ATOM 1572 C CA . VAL A 1 210 ? -48.360 -18.476 90.347 1.00 86.25 210 VAL A CA 1
ATOM 1573 C C . VAL A 1 210 ? -49.523 -19.395 90.717 1.00 86.25 210 VAL A C 1
ATOM 1575 O O . VAL A 1 210 ? -49.766 -19.591 91.906 1.00 86.25 210 VAL A O 1
ATOM 1578 N N . VAL A 1 211 ? -50.198 -20.000 89.734 1.00 83.69 211 VAL A N 1
ATOM 1579 C CA . VAL A 1 211 ? -51.310 -20.941 89.961 1.00 83.69 211 VAL A CA 1
ATOM 1580 C C . VAL A 1 211 ? -50.843 -22.142 90.782 1.00 83.69 211 VAL A C 1
ATOM 1582 O O . VAL A 1 211 ? -51.490 -22.513 91.757 1.00 83.69 211 VAL A O 1
ATOM 1585 N N . GLN A 1 212 ? -49.679 -22.709 90.461 1.00 81.19 212 GLN A N 1
ATOM 1586 C CA . GLN A 1 212 ? -49.092 -23.806 91.228 1.00 81.19 212 GLN A CA 1
ATOM 1587 C C . GLN A 1 212 ? -48.782 -23.409 92.681 1.00 81.19 212 GLN A C 1
ATOM 1589 O O . GLN A 1 212 ? -48.887 -24.247 93.570 1.00 81.19 212 GLN A O 1
ATOM 1594 N N . SER A 1 213 ? -48.428 -22.143 92.934 1.00 77.81 213 SER A N 1
ATOM 1595 C CA . SER A 1 213 ? -48.188 -21.626 94.290 1.00 77.81 213 SER A CA 1
ATOM 1596 C C . SER A 1 213 ? -49.459 -21.261 95.071 1.00 77.81 213 SER A C 1
ATOM 1598 O O . SER A 1 213 ? -49.404 -21.205 96.296 1.00 77.81 213 SER A O 1
ATOM 1600 N N . SER A 1 214 ? -50.590 -21.014 94.396 1.00 69.88 214 SER A N 1
ATOM 1601 C CA . SER A 1 214 ? -51.877 -20.660 95.019 1.00 69.88 214 SER A CA 1
ATOM 1602 C C . SER A 1 214 ? -52.849 -21.839 95.169 1.00 69.88 214 SER A C 1
ATOM 1604 O O . SER A 1 214 ? -53.871 -21.708 95.844 1.00 69.88 214 SER A O 1
ATOM 1606 N N . LEU A 1 215 ? -52.534 -22.993 94.571 1.00 65.00 215 LEU A N 1
ATOM 1607 C CA . LEU A 1 215 ? -53.224 -24.271 94.766 1.00 65.00 215 LEU A CA 1
ATOM 1608 C C . LEU A 1 215 ? -52.923 -24.845 96.164 1.00 65.00 215 LEU A C 1
ATOM 1610 O O . LEU A 1 215 ? -52.095 -25.738 96.323 1.00 65.00 215 LEU A O 1
ATOM 1614 N N . ASP A 1 216 ? -53.611 -24.328 97.181 1.00 65.50 216 ASP A N 1
ATOM 1615 C CA . ASP A 1 216 ? -53.745 -24.973 98.494 1.00 65.50 216 ASP A CA 1
ATOM 1616 C C . ASP A 1 216 ? -54.982 -25.898 98.502 1.00 65.50 216 ASP A C 1
ATOM 1618 O O . ASP A 1 216 ? -55.912 -25.719 97.705 1.00 65.50 216 ASP A O 1
ATOM 1622 N N . ALA A 1 217 ? -55.023 -26.880 99.406 1.00 64.94 217 ALA A N 1
ATOM 1623 C CA . ALA A 1 217 ? -56.105 -27.866 99.519 1.00 64.94 217 ALA A CA 1
ATOM 1624 C C . ALA A 1 217 ? -57.499 -27.212 99.654 1.00 64.94 217 ALA A C 1
ATOM 1626 O O . ALA A 1 217 ? -58.500 -27.763 99.196 1.00 64.94 217 ALA A O 1
ATOM 1627 N N . GLU A 1 218 ? -57.565 -26.004 100.223 1.00 65.94 218 GLU A N 1
ATOM 1628 C CA . GLU A 1 218 ? -58.800 -25.228 100.386 1.00 65.94 218 GLU A CA 1
ATOM 1629 C C . GLU A 1 218 ? -59.323 -24.605 99.074 1.00 65.94 218 GLU A C 1
ATOM 1631 O O . GLU A 1 218 ? -60.532 -24.459 98.878 1.00 65.94 218 GLU A O 1
ATOM 1636 N N . VAL A 1 219 ? -58.430 -24.246 98.147 1.00 68.38 219 VAL A N 1
ATOM 1637 C CA . VAL A 1 219 ? -58.795 -23.662 96.844 1.00 68.38 219 VAL A CA 1
ATOM 1638 C C . VAL A 1 219 ? -59.279 -24.755 95.887 1.00 68.38 219 VAL A C 1
ATOM 1640 O O . VAL A 1 219 ? -60.246 -24.547 95.157 1.00 68.38 219 VAL A O 1
ATOM 1643 N N . GLN A 1 220 ? -58.675 -25.946 95.942 1.00 69.06 220 GLN A N 1
ATOM 1644 C CA . GLN A 1 220 ? -59.103 -27.115 95.163 1.00 69.06 220 GLN A CA 1
ATOM 1645 C C . GLN A 1 220 ? -60.552 -27.527 95.456 1.00 69.06 220 GLN A C 1
ATOM 1647 O O . GLN A 1 220 ? -61.298 -27.796 94.517 1.00 69.06 220 GLN A O 1
ATOM 1652 N N . GLY A 1 221 ? -60.966 -27.520 96.730 1.00 74.94 221 GLY A N 1
ATOM 1653 C CA . GLY A 1 221 ? -62.352 -27.814 97.114 1.00 74.94 221 GLY A CA 1
ATOM 1654 C C . GLY A 1 221 ? -63.351 -26.829 96.499 1.00 74.94 221 GLY A C 1
ATOM 1655 O O . GLY A 1 221 ? -64.320 -27.242 95.870 1.00 74.94 221 GLY A O 1
ATOM 1656 N N . ARG A 1 222 ? -63.051 -25.524 96.568 1.00 74.69 222 ARG A N 1
ATOM 1657 C CA . ARG A 1 222 ? -63.896 -24.469 95.981 1.00 74.69 222 ARG A CA 1
ATOM 1658 C C . ARG A 1 222 ? -64.024 -24.553 94.455 1.00 74.69 222 ARG A C 1
ATOM 1660 O O . ARG A 1 222 ? -65.087 -24.234 93.932 1.00 74.69 222 ARG A O 1
ATOM 1667 N N . LEU A 1 223 ? -62.976 -24.968 93.734 1.00 74.50 223 LEU A N 1
ATOM 1668 C CA . LEU A 1 223 ? -63.058 -25.153 92.277 1.00 74.50 223 LEU A CA 1
ATOM 1669 C C . LEU A 1 223 ? -63.938 -26.347 91.879 1.00 74.50 223 LEU A C 1
ATOM 1671 O O . LEU A 1 223 ? -64.616 -26.277 90.856 1.00 74.50 223 LEU A O 1
ATOM 1675 N N . ILE A 1 224 ? -63.921 -27.430 92.662 1.00 77.62 224 ILE A N 1
ATOM 1676 C CA . ILE A 1 224 ? -64.746 -28.618 92.401 1.00 77.62 224 ILE A CA 1
ATOM 1677 C C . ILE A 1 224 ? -66.226 -28.273 92.561 1.00 77.62 224 ILE A C 1
ATOM 1679 O O . ILE A 1 224 ? -67.015 -28.580 91.668 1.00 77.62 224 ILE A O 1
ATOM 1683 N N . ASP A 1 225 ? -66.583 -27.581 93.644 1.00 79.56 225 ASP A N 1
ATOM 1684 C CA . ASP A 1 225 ? -67.966 -27.166 93.895 1.00 79.56 225 ASP A CA 1
ATOM 1685 C C . ASP A 1 225 ? -68.476 -26.223 92.789 1.00 79.56 225 ASP A C 1
ATOM 1687 O O . ASP A 1 225 ? -69.563 -26.426 92.252 1.00 79.56 225 ASP A O 1
ATOM 1691 N N . ALA A 1 226 ? -67.654 -25.261 92.353 1.00 79.06 226 ALA A N 1
ATOM 1692 C CA . ALA A 1 226 ? -68.007 -24.350 91.261 1.00 79.06 226 ALA A CA 1
ATOM 1693 C C . ALA A 1 226 ? -68.180 -25.056 89.898 1.00 79.06 226 ALA A C 1
ATOM 1695 O O . ALA A 1 226 ? -69.057 -24.685 89.120 1.00 79.06 226 ALA A O 1
ATOM 1696 N N . TYR A 1 227 ? -67.369 -26.078 89.591 1.00 82.06 227 TYR A N 1
ATOM 1697 C CA . TYR A 1 227 ? -67.523 -26.858 88.356 1.00 82.06 227 TYR A CA 1
ATOM 1698 C C . TYR A 1 227 ? -68.798 -27.710 88.371 1.00 82.06 227 TYR A C 1
ATOM 1700 O O . TYR A 1 227 ? -69.468 -27.830 87.346 1.00 82.06 227 TYR A O 1
ATOM 1708 N N . ILE A 1 228 ? -69.157 -28.279 89.528 1.00 82.38 228 ILE A N 1
ATOM 1709 C CA . ILE A 1 228 ? -70.415 -29.018 89.687 1.00 82.38 228 ILE A CA 1
ATOM 1710 C C . ILE A 1 228 ? -71.612 -28.092 89.433 1.00 82.38 228 ILE A C 1
ATOM 1712 O O . ILE A 1 228 ? -72.527 -28.492 88.713 1.00 82.38 228 ILE A O 1
ATOM 1716 N N . ASP A 1 229 ? -71.574 -26.854 89.929 1.00 82.19 229 ASP A N 1
ATOM 1717 C CA . ASP A 1 229 ? -72.633 -25.864 89.698 1.00 82.19 229 ASP A CA 1
ATOM 1718 C C . ASP A 1 229 ? -72.738 -25.417 88.223 1.00 82.19 229 ASP A C 1
ATOM 1720 O O . ASP A 1 229 ? -73.843 -25.355 87.683 1.00 82.19 229 ASP A O 1
ATOM 1724 N N . GLU A 1 230 ? -71.624 -25.165 87.523 1.00 81.62 230 GLU A N 1
ATOM 1725 C CA . GLU A 1 230 ? -71.630 -24.763 86.099 1.00 81.62 230 GLU A CA 1
ATOM 1726 C C . GLU A 1 230 ? -72.164 -25.886 85.185 1.00 81.62 230 GLU A C 1
ATOM 1728 O O . GLU A 1 230 ? -72.979 -25.656 84.286 1.00 81.62 230 GLU A O 1
ATOM 1733 N N . VAL A 1 231 ? -71.747 -27.135 85.426 1.00 80.12 231 VAL A N 1
ATOM 1734 C CA . VAL A 1 231 ? -72.191 -28.295 84.632 1.00 80.12 231 VAL A CA 1
ATOM 1735 C C . VAL A 1 231 ? -73.644 -28.661 84.942 1.00 80.12 231 VAL A C 1
ATOM 1737 O O . VAL A 1 231 ? -74.377 -29.083 84.043 1.00 80.12 231 VAL A O 1
ATOM 1740 N N . ALA A 1 232 ? -74.086 -28.461 86.185 1.00 76.56 232 ALA A N 1
ATOM 1741 C CA . ALA A 1 232 ? -75.495 -28.563 86.545 1.00 76.56 232 ALA A CA 1
ATOM 1742 C C . ALA A 1 232 ? -76.333 -27.434 85.913 1.00 76.56 232 ALA A C 1
ATOM 1744 O O . ALA A 1 232 ? -77.484 -27.671 85.552 1.00 76.56 232 ALA A O 1
ATOM 1745 N N . GLY A 1 233 ? -75.756 -26.242 85.722 1.00 70.75 233 GLY A N 1
ATOM 1746 C CA . GLY A 1 233 ? -76.407 -25.088 85.098 1.00 70.75 233 GLY A CA 1
ATOM 1747 C C . GLY A 1 233 ? -76.525 -25.143 83.569 1.00 70.75 233 GLY A C 1
ATOM 1748 O O . GLY A 1 233 ? -77.510 -24.645 83.033 1.00 70.75 233 GLY A O 1
ATOM 1749 N N . SER A 1 234 ? -75.577 -25.758 82.847 1.00 68.31 234 SER A N 1
ATOM 1750 C CA . SER A 1 234 ? -75.607 -25.799 81.365 1.00 68.31 234 SER A CA 1
ATOM 1751 C C . SER A 1 234 ? -76.444 -26.937 80.748 1.00 68.31 234 SER A C 1
ATOM 1753 O O . SER A 1 234 ? -76.596 -26.989 79.529 1.00 68.31 234 SER A O 1
ATOM 1755 N N . ASN A 1 235 ? -77.017 -27.828 81.571 1.00 54.34 235 ASN A N 1
ATOM 1756 C CA . ASN A 1 235 ? -77.919 -28.919 81.152 1.00 54.34 235 ASN A CA 1
ATOM 1757 C C . ASN A 1 235 ? -79.418 -28.610 81.391 1.00 54.34 235 ASN A C 1
ATOM 1759 O O . ASN A 1 235 ? -80.226 -29.536 81.514 1.00 54.34 235 ASN A O 1
ATOM 1763 N N . GLY A 1 236 ? -79.785 -27.325 81.466 1.00 51.31 236 GLY A N 1
ATOM 1764 C CA . GLY A 1 236 ? -81.167 -26.829 81.543 1.00 51.31 236 GLY A CA 1
ATOM 1765 C C . GLY A 1 236 ? -81.601 -26.096 80.283 1.00 51.31 236 GLY A C 1
ATOM 1766 O O . GLY A 1 236 ? -80.824 -25.236 79.815 1.00 51.31 236 GLY A O 1
#

Sequence (236 aa):
MNNRRTRLLVAPLFALLGFVAFAGPASASGESVGSCMAHHLDEAVEANNGDLHETLEDHHVQDELEKCFEAPSPILPELNEVIWGGSAFLILFVLMVKKGFPAVKGAMDARAEKIRSDLDAAEQAKTDAQSVQADYEARLADSKSEASRLIDEARGAADQVKADLMARHEAELADLRTRAAADIESSRTQAIADLRAEVAGIALGAAERVVQSSLDAEVQGRLIDAYIDEVAGSNG